Protein AF-A0A662HWD0-F1 (afdb_monomer_lite)

Radius of gyration: 27.6 Å; chains: 1; bounding box: 66×76×59 Å

Foldseek 3Di:
DDPDPCPDPVVVVVVVVVVVVVVCVVVPPPPCPPPVPPLVVQLLVVVQLLQLVLLLQVLVVDDSVVSSVVVVVPDPCVNHVFPDKDWPDADADAQKGWTWMWTQHPSGIHIDIWMKGKDWPDWDWDQDPVVRWIKIKTWMAIDIPDPDQPDKDKDWPAFDKDWDDDPGTITIIGTHNDQAKTKMWIATPSNRIHIHIDRD

Sequence (200 aa):
MSRGQLYTTTTLVIATLVVAATIMAVAFTPSHIPVAGVESVLLRGQLYTLTVNTLAYASRGGDFKTFLSQQLAKASKAYIPVKQVDVKEVSIKQGLSKCTVEYRTPYGTEKFTVYLQVKILDKRTRLDSTTGLYVVELNVEASCDQYYPKKIHFYSSTGKTSYKWTGQYYKVAVYLQEKKKFTLYAVDWRNIRVYIEVNP

pLDDT: mean 85.7, std 15.78, range [38.81, 98.25]

Structure (mmCIF, N/CA/C/O backbone):
data_AF-A0A662HWD0-F1
#
_entry.id   AF-A0A662HWD0-F1
#
loop_
_atom_site.group_PDB
_atom_site.id
_atom_site.type_symbol
_atom_site.label_atom_id
_atom_site.label_alt_id
_atom_site.label_comp_id
_atom_site.label_asym_id
_atom_site.label_entity_id
_atom_site.label_seq_id
_atom_site.pdbx_PDB_ins_code
_atom_site.Cartn_x
_atom_site.Cartn_y
_atom_site.Cartn_z
_atom_site.occupancy
_atom_site.B_iso_or_equiv
_atom_site.auth_seq_id
_atom_site.auth_comp_id
_atom_site.auth_asym_id
_atom_site.auth_atom_id
_atom_site.pdbx_PDB_model_num
ATOM 1 N N . MET A 1 1 ? 38.219 -63.341 7.940 1.00 38.81 1 MET A N 1
ATOM 2 C CA . MET A 1 1 ? 39.106 -62.217 8.303 1.00 38.81 1 MET A CA 1
ATOM 3 C C . MET A 1 1 ? 39.503 -61.466 7.039 1.00 38.81 1 MET A C 1
ATOM 5 O O . MET A 1 1 ? 39.985 -62.089 6.110 1.00 38.81 1 MET A O 1
ATOM 9 N N . SER A 1 2 ? 39.205 -60.163 7.037 1.00 40.09 2 SER A N 1
ATOM 10 C CA . SER A 1 2 ? 39.722 -59.059 6.207 1.00 40.09 2 SER A CA 1
ATOM 11 C C . SER A 1 2 ? 39.868 -59.228 4.681 1.00 40.09 2 SER A C 1
ATOM 13 O O . SER A 1 2 ? 40.873 -59.721 4.177 1.00 40.09 2 SER A O 1
ATOM 15 N N . ARG A 1 3 ? 38.894 -58.675 3.937 1.00 46.41 3 ARG A N 1
ATOM 16 C CA . ARG A 1 3 ? 39.079 -58.170 2.565 1.00 46.41 3 ARG A CA 1
ATOM 17 C C . ARG A 1 3 ? 39.856 -56.848 2.645 1.00 46.41 3 ARG A C 1
ATOM 19 O O . ARG A 1 3 ? 39.256 -55.803 2.879 1.00 46.41 3 ARG A O 1
ATOM 26 N N . GLY A 1 4 ? 41.175 -56.891 2.484 1.00 44.69 4 GLY A N 1
ATOM 27 C CA . GLY A 1 4 ? 42.013 -55.692 2.413 1.00 44.69 4 GLY A CA 1
ATOM 28 C C . GLY A 1 4 ? 41.970 -55.080 1.015 1.00 44.69 4 GLY A C 1
ATOM 29 O O . GLY A 1 4 ? 42.617 -55.587 0.103 1.00 44.69 4 GLY A O 1
ATOM 30 N N . GLN A 1 5 ? 41.194 -54.011 0.827 1.00 47.69 5 GLN A N 1
ATOM 31 C CA . GLN A 1 5 ? 41.249 -53.204 -0.391 1.00 47.69 5 GLN A CA 1
ATOM 32 C C . GLN A 1 5 ? 42.623 -52.520 -0.479 1.00 47.69 5 GLN A C 1
ATOM 34 O O . GLN A 1 5 ? 42.910 -51.586 0.266 1.00 47.69 5 GLN A O 1
ATOM 39 N N . LEU A 1 6 ? 43.469 -52.987 -1.400 1.00 47.88 6 LEU A N 1
ATOM 40 C CA . LEU A 1 6 ? 44.652 -52.270 -1.876 1.00 47.88 6 LEU A CA 1
ATOM 41 C C . LEU A 1 6 ? 44.184 -51.052 -2.685 1.00 47.88 6 LEU A C 1
ATOM 43 O O . LEU A 1 6 ? 44.119 -51.092 -3.911 1.00 47.88 6 LEU A O 1
ATOM 47 N N . TYR A 1 7 ? 43.837 -49.962 -2.002 1.00 50.72 7 TYR A N 1
ATOM 48 C CA . TYR A 1 7 ? 43.827 -48.646 -2.635 1.00 50.72 7 TYR A CA 1
ATOM 49 C C . TYR A 1 7 ? 45.281 -48.233 -2.818 1.00 50.72 7 TYR A C 1
ATOM 51 O O . TYR A 1 7 ? 45.942 -47.741 -1.906 1.00 50.72 7 TYR A O 1
ATOM 59 N N . THR A 1 8 ? 45.805 -48.532 -3.998 1.00 57.88 8 THR A N 1
ATOM 60 C CA . THR A 1 8 ? 47.154 -48.163 -4.404 1.00 57.88 8 THR A CA 1
ATOM 61 C C . THR A 1 8 ? 47.289 -46.642 -4.370 1.00 57.88 8 THR A C 1
ATOM 63 O O . THR A 1 8 ? 46.398 -45.913 -4.811 1.00 57.88 8 THR A O 1
ATOM 66 N N . THR A 1 9 ? 48.410 -46.158 -3.838 1.00 58.97 9 THR A N 1
ATOM 67 C CA . THR A 1 9 ? 48.816 -44.742 -3.767 1.00 58.97 9 THR A CA 1
ATOM 68 C C . THR A 1 9 ? 48.615 -43.989 -5.086 1.00 58.97 9 THR A C 1
ATOM 70 O O . THR A 1 9 ? 48.295 -42.804 -5.078 1.00 58.97 9 THR A O 1
ATOM 73 N N . THR A 1 10 ? 48.695 -44.685 -6.219 1.00 60.22 10 THR A N 1
ATOM 74 C CA . THR A 1 10 ? 48.355 -44.180 -7.555 1.00 60.22 10 THR A CA 1
ATOM 75 C C . THR A 1 10 ? 46.916 -43.673 -7.677 1.00 60.22 10 THR A C 1
ATOM 77 O O . THR A 1 10 ? 46.696 -42.631 -8.285 1.00 60.22 10 THR A O 1
ATOM 80 N N . THR A 1 11 ? 45.938 -44.336 -7.061 1.00 62.59 11 THR A N 1
ATOM 81 C CA . THR A 1 11 ? 44.521 -43.930 -7.108 1.00 62.59 11 THR A CA 1
ATOM 82 C C . THR A 1 11 ? 44.289 -42.617 -6.355 1.00 62.59 11 THR A C 1
ATOM 84 O O . THR A 1 11 ? 43.537 -41.759 -6.814 1.00 62.59 11 THR A O 1
ATOM 87 N N . LEU A 1 12 ? 44.983 -42.424 -5.227 1.00 67.06 12 LEU A N 1
ATOM 88 C CA . LEU A 1 12 ? 44.913 -41.195 -4.432 1.00 67.06 12 LEU A CA 1
ATOM 89 C C . LEU A 1 12 ? 45.564 -40.011 -5.164 1.00 67.06 12 LEU A C 1
ATOM 91 O O . LEU A 1 12 ? 45.024 -38.905 -5.149 1.00 67.06 12 LEU A O 1
ATOM 95 N N . VAL A 1 13 ? 46.692 -40.253 -5.842 1.00 70.69 13 VAL A N 1
ATOM 96 C CA . VAL A 1 13 ? 47.405 -39.243 -6.644 1.00 70.69 13 VAL A CA 1
ATOM 97 C C . VAL A 1 13 ? 46.581 -38.821 -7.861 1.00 70.69 13 VAL A C 1
ATOM 99 O O . VAL A 1 13 ? 46.466 -37.631 -8.143 1.00 70.69 13 VAL A O 1
ATOM 102 N N . ILE A 1 14 ? 45.935 -39.768 -8.548 1.00 74.81 14 ILE A N 1
ATOM 103 C CA . ILE A 1 14 ? 45.035 -39.454 -9.667 1.00 74.81 14 ILE A CA 1
ATOM 104 C C . ILE A 1 14 ? 43.831 -38.644 -9.173 1.00 74.81 14 ILE A C 1
ATOM 106 O O . ILE A 1 14 ? 43.496 -37.629 -9.775 1.00 74.81 14 ILE A O 1
ATOM 110 N N . ALA A 1 15 ? 43.212 -39.029 -8.053 1.00 73.00 15 ALA A N 1
ATOM 111 C CA . ALA A 1 15 ? 42.070 -38.299 -7.506 1.00 73.00 15 ALA A CA 1
ATOM 112 C C . ALA A 1 15 ? 42.435 -36.861 -7.095 1.00 73.00 15 ALA A C 1
ATOM 114 O O . ALA A 1 15 ? 41.694 -35.928 -7.398 1.00 73.00 15 ALA A O 1
ATOM 115 N N . THR A 1 16 ? 43.595 -36.657 -6.464 1.00 72.62 16 THR A N 1
ATOM 116 C CA . THR A 1 16 ? 44.065 -35.311 -6.094 1.00 72.62 16 THR A CA 1
ATOM 117 C C . THR A 1 16 ? 44.425 -34.465 -7.310 1.00 72.62 16 THR A C 1
ATOM 119 O O . THR A 1 16 ? 44.069 -33.288 -7.338 1.00 72.62 16 THR A O 1
ATOM 122 N N . LEU A 1 17 ? 45.038 -35.048 -8.345 1.00 76.25 17 LEU A N 1
ATOM 123 C CA . LEU A 1 17 ? 45.298 -34.352 -9.609 1.00 76.25 17 LEU A CA 1
ATOM 124 C C . LEU A 1 17 ? 44.005 -33.950 -10.321 1.00 76.25 17 LEU A C 1
ATOM 126 O O . LEU A 1 17 ? 43.904 -32.819 -10.786 1.00 76.25 17 LEU A O 1
ATOM 130 N N . VAL A 1 18 ? 43.001 -34.829 -10.364 1.00 79.06 18 VAL A N 1
ATOM 131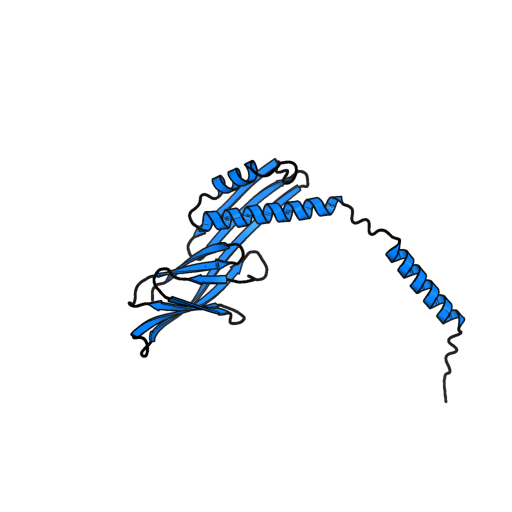 C CA . VAL A 1 18 ? 41.698 -34.523 -10.971 1.00 79.06 18 VAL A CA 1
ATOM 132 C C . VAL A 1 18 ? 40.996 -33.409 -10.199 1.00 79.06 18 VAL A C 1
ATOM 134 O O . VAL A 1 18 ? 40.513 -32.463 -10.814 1.00 79.06 18 VAL A O 1
ATOM 137 N N . VAL A 1 19 ? 40.986 -33.453 -8.865 1.00 75.56 19 VAL A N 1
ATOM 138 C CA . VAL A 1 19 ? 40.385 -32.388 -8.043 1.00 75.56 19 VAL A CA 1
ATOM 139 C C . VAL A 1 19 ? 41.126 -31.063 -8.233 1.00 75.56 19 VAL A C 1
ATOM 141 O O . VAL A 1 19 ? 40.483 -30.044 -8.472 1.00 75.56 19 VAL A O 1
ATOM 144 N N . ALA A 1 20 ? 42.461 -31.063 -8.210 1.00 73.62 20 ALA A N 1
ATOM 145 C CA . ALA A 1 20 ? 43.260 -29.857 -8.420 1.00 73.62 20 ALA A CA 1
ATOM 146 C C . ALA A 1 20 ? 43.076 -29.276 -9.832 1.00 73.62 20 ALA A C 1
ATOM 148 O O . ALA A 1 20 ? 42.909 -28.066 -9.980 1.00 73.62 20 ALA A O 1
ATOM 149 N N . ALA A 1 21 ? 43.036 -30.127 -10.860 1.00 74.88 21 ALA A N 1
ATOM 150 C CA . ALA A 1 21 ? 42.762 -29.724 -12.236 1.00 74.88 21 ALA A CA 1
ATOM 151 C C . ALA A 1 21 ? 41.339 -29.178 -12.395 1.00 74.88 21 ALA A C 1
ATOM 153 O O . ALA A 1 21 ? 41.146 -28.196 -13.101 1.00 74.88 21 ALA A O 1
ATOM 154 N N . THR A 1 22 ? 40.354 -29.753 -11.700 1.00 70.81 22 THR A N 1
ATOM 155 C CA . THR A 1 22 ? 38.967 -29.266 -11.721 1.00 70.81 22 THR A CA 1
ATOM 156 C C . THR A 1 22 ? 38.851 -27.914 -11.019 1.00 70.81 22 THR A C 1
ATOM 158 O O . THR A 1 22 ? 38.213 -27.010 -11.544 1.00 70.81 22 THR A O 1
ATOM 161 N N . ILE A 1 23 ? 39.513 -27.726 -9.872 1.00 72.31 23 ILE A N 1
ATOM 162 C CA . ILE A 1 23 ? 39.541 -26.439 -9.161 1.00 72.31 23 ILE A CA 1
ATOM 163 C C . ILE A 1 23 ? 40.247 -25.375 -10.003 1.00 72.31 23 ILE A C 1
ATOM 165 O O . ILE A 1 23 ? 39.730 -24.270 -10.125 1.00 72.31 23 ILE A O 1
ATOM 169 N N . MET A 1 24 ? 41.381 -25.701 -10.631 1.00 69.31 24 MET A N 1
ATOM 170 C CA . MET A 1 24 ? 42.043 -24.784 -11.562 1.00 69.31 24 MET A CA 1
ATOM 171 C C . MET A 1 24 ? 41.167 -24.494 -12.778 1.00 69.31 24 MET A C 1
ATOM 173 O O . MET A 1 24 ? 41.048 -23.338 -13.157 1.00 69.31 24 MET A O 1
ATOM 177 N N . ALA A 1 25 ? 40.493 -25.493 -13.349 1.00 65.69 25 ALA A N 1
ATOM 178 C CA . ALA A 1 25 ? 39.570 -25.279 -14.454 1.00 65.69 25 ALA A CA 1
ATOM 179 C C . ALA A 1 25 ? 38.425 -24.345 -14.050 1.00 65.69 25 ALA A C 1
ATOM 181 O O . ALA A 1 25 ? 38.120 -23.445 -14.816 1.00 65.69 25 ALA A O 1
ATOM 182 N N . VAL A 1 26 ? 37.843 -24.484 -12.855 1.00 62.97 26 VAL A N 1
ATOM 183 C CA . VAL A 1 26 ? 36.768 -23.606 -12.348 1.00 62.97 26 VAL A CA 1
ATOM 184 C C . VAL A 1 26 ? 37.284 -22.213 -11.960 1.00 62.97 26 VAL A C 1
ATOM 186 O O . VAL A 1 26 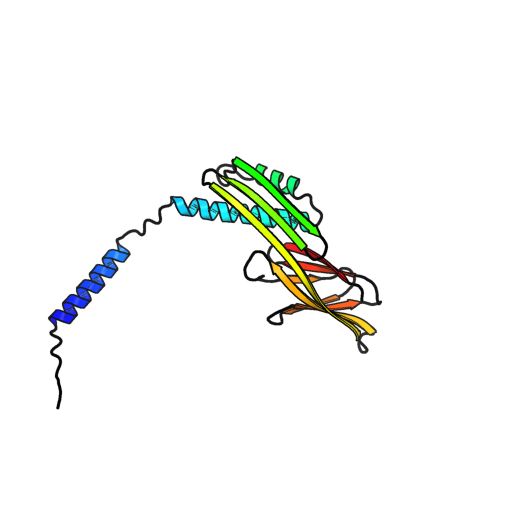? 36.575 -21.231 -12.145 1.00 62.97 26 VAL A O 1
ATOM 189 N N . ALA A 1 27 ? 38.511 -22.099 -11.448 1.00 60.66 27 ALA A N 1
ATOM 190 C CA . ALA A 1 27 ? 39.114 -20.820 -11.068 1.00 60.66 27 ALA A CA 1
ATOM 191 C C . ALA A 1 27 ? 39.648 -20.020 -12.273 1.00 60.66 27 ALA A C 1
ATOM 193 O O . ALA A 1 27 ? 39.667 -18.792 -12.228 1.00 60.66 27 ALA A O 1
ATOM 194 N N . PHE A 1 28 ? 40.079 -20.709 -13.338 1.00 55.81 28 PHE A N 1
ATOM 195 C CA . PHE A 1 28 ? 40.641 -20.122 -14.561 1.00 55.81 28 PHE A CA 1
ATOM 196 C C . PHE A 1 28 ? 39.720 -20.198 -15.779 1.00 55.81 28 PHE A C 1
ATOM 198 O O . PHE A 1 28 ? 40.073 -19.630 -16.810 1.00 55.81 28 PHE A O 1
ATOM 205 N N . THR A 1 29 ? 38.545 -20.832 -15.700 1.00 50.03 29 THR A N 1
ATOM 206 C CA . THR A 1 29 ? 37.443 -20.403 -16.563 1.00 50.03 29 THR A CA 1
ATOM 207 C C . THR A 1 29 ? 36.938 -19.109 -15.953 1.00 50.03 29 THR A C 1
ATOM 209 O O . THR A 1 29 ? 36.258 -19.155 -14.928 1.00 50.03 29 THR A O 1
ATOM 212 N N . PRO A 1 30 ? 37.252 -17.934 -16.528 1.00 41.22 30 PRO A N 1
ATOM 213 C CA . PRO A 1 30 ? 36.448 -16.770 -16.234 1.00 41.22 30 PRO A CA 1
ATOM 214 C C . PRO A 1 30 ? 35.009 -17.197 -16.493 1.00 41.22 30 PRO A C 1
ATOM 216 O O . PRO A 1 30 ? 34.637 -17.528 -17.621 1.00 41.22 30 PRO A O 1
ATOM 219 N N . SER A 1 31 ? 34.196 -17.233 -15.441 1.00 44.75 31 SER A N 1
ATOM 220 C CA . SER A 1 31 ? 32.755 -17.185 -15.585 1.00 44.75 31 SER A CA 1
ATOM 221 C C . SER A 1 31 ? 32.462 -15.824 -16.203 1.00 44.75 31 SER A C 1
ATOM 223 O O . SER A 1 31 ? 32.145 -14.857 -15.513 1.00 44.75 31 SER A O 1
ATOM 225 N N . HIS A 1 32 ? 32.659 -15.730 -17.517 1.00 40.16 32 HIS A N 1
ATOM 226 C CA . HIS A 1 32 ? 32.140 -14.686 -18.366 1.00 40.16 32 HIS A CA 1
ATOM 227 C C . HIS A 1 32 ? 30.628 -14.852 -18.300 1.00 40.16 32 HIS A C 1
ATOM 229 O O . HIS A 1 32 ? 30.012 -15.442 -19.180 1.00 40.16 32 HIS A O 1
ATOM 235 N N . ILE A 1 33 ? 30.024 -14.373 -17.212 1.00 46.12 33 ILE A N 1
ATOM 236 C CA . ILE A 1 33 ? 28.629 -13.980 -17.244 1.00 46.12 33 ILE A CA 1
ATOM 237 C C . ILE A 1 33 ? 28.605 -12.917 -18.342 1.00 46.12 33 ILE A C 1
ATOM 239 O O . ILE A 1 33 ? 29.266 -11.886 -18.182 1.00 46.12 33 ILE A O 1
ATOM 243 N N . PRO A 1 34 ? 27.958 -13.168 -19.489 1.00 40.62 34 PRO A N 1
ATOM 244 C CA . PRO A 1 34 ? 27.884 -12.167 -20.532 1.00 40.62 34 PRO A CA 1
ATOM 245 C C . PRO A 1 34 ? 27.294 -10.897 -19.911 1.00 40.62 34 PRO A C 1
ATOM 247 O O . PRO A 1 34 ? 26.189 -10.907 -19.366 1.00 40.62 34 PRO A O 1
ATOM 250 N N . VAL A 1 35 ? 28.051 -9.798 -19.970 1.00 47.12 35 VAL A N 1
ATOM 251 C CA . VAL A 1 35 ? 27.682 -8.490 -19.393 1.00 47.12 35 VAL A CA 1
ATOM 252 C C . VAL A 1 35 ? 26.353 -7.967 -19.972 1.00 47.12 35 VAL A C 1
ATOM 254 O O . VAL A 1 35 ? 25.694 -7.132 -19.363 1.00 47.12 35 VAL A O 1
ATOM 257 N N . ALA A 1 36 ? 25.876 -8.567 -21.068 1.00 47.00 36 ALA A N 1
ATOM 258 C CA . ALA A 1 36 ? 24.554 -8.369 -21.658 1.00 47.00 36 ALA A CA 1
ATOM 259 C C . ALA A 1 36 ? 23.352 -8.648 -20.718 1.00 47.00 36 ALA A C 1
ATOM 261 O O . ALA A 1 36 ? 22.230 -8.273 -21.052 1.00 47.00 36 ALA A O 1
ATOM 262 N N . GLY A 1 37 ? 23.543 -9.288 -19.555 1.00 52.91 37 GLY A N 1
ATOM 263 C CA . GLY A 1 37 ? 22.465 -9.571 -18.590 1.00 52.91 37 GLY A CA 1
ATOM 264 C C . GLY A 1 37 ? 22.407 -8.659 -17.357 1.00 52.91 37 GLY A C 1
ATOM 265 O O . GLY A 1 37 ? 21.357 -8.539 -16.733 1.00 52.91 37 GLY A O 1
ATOM 266 N N . VAL A 1 38 ? 23.509 -8.006 -16.979 1.00 60.66 38 VAL A N 1
ATOM 267 C CA . VAL A 1 38 ? 23.547 -7.182 -15.753 1.00 60.66 38 VAL A CA 1
ATOM 268 C C . VAL A 1 38 ? 22.806 -5.863 -15.969 1.00 60.66 38 VAL A C 1
ATOM 270 O O . VAL A 1 38 ? 22.056 -5.422 -15.100 1.00 60.66 38 VAL A O 1
ATOM 273 N N . GLU A 1 39 ? 22.947 -5.270 -17.156 1.00 66.12 39 GLU A N 1
ATOM 274 C CA . GLU A 1 39 ? 22.255 -4.032 -17.525 1.00 66.12 39 GLU A CA 1
ATOM 275 C C . GLU A 1 39 ? 20.732 -4.194 -17.522 1.00 66.12 39 GLU A C 1
ATOM 277 O O . GLU A 1 39 ? 20.023 -3.337 -16.997 1.00 66.12 39 GLU A O 1
ATOM 282 N N . SER A 1 40 ? 20.216 -5.314 -18.041 1.00 70.31 40 SER A N 1
ATOM 283 C CA . SER A 1 40 ? 18.773 -5.573 -18.089 1.00 70.31 40 SER A CA 1
ATOM 284 C C . SER A 1 40 ? 18.181 -5.806 -16.696 1.00 70.31 40 SER A C 1
ATOM 286 O O . SER A 1 40 ? 17.109 -5.284 -16.388 1.00 70.31 40 SER A O 1
ATOM 288 N N . VAL A 1 41 ? 18.899 -6.506 -15.811 1.00 78.38 41 VAL A N 1
ATOM 289 C CA . VAL A 1 41 ? 18.490 -6.703 -14.409 1.00 78.38 41 VAL A CA 1
ATOM 290 C C . VAL A 1 41 ? 18.506 -5.383 -13.634 1.00 78.38 41 VAL A C 1
ATOM 292 O O . VAL A 1 41 ? 17.550 -5.086 -12.910 1.00 78.38 41 VAL A O 1
ATOM 295 N N . LEU A 1 42 ? 19.550 -4.566 -13.802 1.00 82.94 42 LEU A N 1
ATOM 296 C CA . LEU A 1 42 ? 19.639 -3.241 -13.181 1.00 82.94 42 LEU A CA 1
ATOM 297 C C . LEU A 1 42 ? 18.513 -2.323 -13.666 1.00 82.94 42 LEU A C 1
ATOM 299 O O . LEU A 1 42 ? 17.827 -1.710 -12.844 1.00 82.94 42 LEU A O 1
ATOM 303 N N . LEU A 1 43 ? 18.267 -2.286 -14.977 1.00 85.56 43 LEU A N 1
ATOM 304 C CA . LEU A 1 43 ? 17.182 -1.515 -15.576 1.00 85.56 43 LEU A CA 1
ATOM 305 C C . LEU A 1 43 ? 15.822 -1.960 -15.036 1.00 85.56 43 LEU A C 1
ATOM 307 O O . LEU A 1 43 ? 15.023 -1.127 -14.607 1.00 85.56 43 LEU A O 1
ATOM 311 N N . ARG A 1 44 ? 15.563 -3.271 -14.983 1.00 89.50 44 ARG A N 1
ATOM 312 C CA . ARG A 1 44 ? 14.332 -3.824 -14.408 1.00 89.50 44 ARG A CA 1
ATOM 313 C C . ARG A 1 44 ? 14.148 -3.391 -12.952 1.00 89.50 44 ARG A C 1
ATOM 315 O O . ARG A 1 44 ? 13.047 -2.995 -12.571 1.00 89.50 44 ARG A O 1
ATOM 322 N N . GLY A 1 45 ? 15.212 -3.414 -12.148 1.00 89.12 45 GLY A N 1
ATOM 323 C CA . GLY A 1 45 ? 15.194 -2.934 -10.763 1.00 89.12 45 GLY A CA 1
ATOM 324 C C . GLY A 1 45 ? 14.866 -1.441 -10.646 1.00 89.12 45 GLY A C 1
ATOM 325 O O . GLY A 1 45 ? 14.055 -1.044 -9.802 1.00 89.12 45 GLY A O 1
ATOM 326 N N . GLN A 1 46 ? 15.434 -0.609 -11.522 1.00 90.56 46 GLN A N 1
ATOM 327 C CA . GLN A 1 46 ? 15.153 0.829 -11.580 1.00 90.56 46 GLN A CA 1
ATOM 328 C C . GLN A 1 46 ? 13.706 1.116 -12.002 1.00 90.56 46 GLN A C 1
ATOM 330 O O . GLN A 1 46 ? 13.027 1.911 -11.352 1.00 90.56 46 GLN A O 1
ATOM 335 N N . LEU A 1 47 ? 13.201 0.435 -13.033 1.00 93.38 47 LEU A N 1
ATOM 336 C CA . LEU A 1 47 ? 11.822 0.580 -13.509 1.00 93.38 47 LEU A CA 1
ATOM 337 C C . LEU A 1 47 ? 10.796 0.097 -12.475 1.00 93.38 47 LEU A C 1
ATOM 339 O O . LEU A 1 47 ? 9.768 0.748 -12.269 1.00 93.38 47 LEU A O 1
ATOM 343 N N . TYR A 1 48 ? 11.090 -0.993 -11.763 1.00 93.75 48 TYR A N 1
ATOM 344 C CA . TYR A 1 48 ? 10.273 -1.434 -10.633 1.00 93.75 48 TYR A CA 1
ATOM 345 C C . TYR A 1 48 ? 10.247 -0.373 -9.526 1.00 93.75 48 TYR A C 1
ATOM 347 O O . TYR A 1 48 ? 9.174 0.015 -9.068 1.00 93.75 48 TYR A O 1
ATOM 355 N N . THR A 1 49 ? 11.411 0.157 -9.137 1.00 93.31 49 THR A N 1
ATOM 356 C CA . THR A 1 49 ? 11.522 1.199 -8.100 1.00 93.31 49 THR A CA 1
ATOM 357 C C . THR A 1 49 ? 10.747 2.458 -8.483 1.00 93.31 49 THR A C 1
ATOM 359 O O . THR A 1 49 ? 10.007 3.013 -7.672 1.00 93.31 49 THR A O 1
ATOM 362 N N . LEU A 1 50 ? 10.851 2.878 -9.743 1.00 94.38 50 LEU A N 1
ATOM 363 C CA . LEU A 1 50 ? 10.082 3.977 -10.312 1.00 94.38 50 LEU A CA 1
ATOM 364 C C . LEU A 1 50 ? 8.567 3.726 -10.209 1.00 94.38 50 LEU A C 1
ATOM 366 O O . LEU A 1 50 ? 7.822 4.603 -9.764 1.00 94.38 50 LEU A O 1
ATOM 370 N N . THR A 1 51 ? 8.115 2.524 -10.572 1.00 96.50 51 THR A N 1
ATOM 371 C CA . THR A 1 51 ? 6.701 2.118 -10.501 1.00 96.50 51 THR A CA 1
ATOM 372 C C . THR A 1 51 ? 6.186 2.155 -9.062 1.00 96.50 51 THR A C 1
ATOM 374 O O . THR A 1 51 ? 5.137 2.741 -8.787 1.00 96.50 51 THR A O 1
ATOM 377 N N . VAL A 1 52 ? 6.953 1.582 -8.131 1.00 96.62 52 VAL A N 1
ATOM 378 C CA . VAL A 1 52 ? 6.659 1.558 -6.693 1.00 96.62 52 VAL A CA 1
ATOM 379 C C . VAL A 1 52 ? 6.553 2.969 -6.126 1.00 96.62 52 VAL A C 1
ATOM 381 O O . VAL A 1 52 ? 5.554 3.294 -5.490 1.00 96.62 52 VAL A O 1
ATOM 384 N N . ASN A 1 53 ? 7.540 3.828 -6.389 1.00 96.56 53 ASN A N 1
ATOM 385 C CA . ASN A 1 53 ? 7.552 5.205 -5.894 1.00 96.56 53 ASN A CA 1
ATOM 386 C C . ASN A 1 53 ? 6.369 6.010 -6.436 1.00 96.56 53 ASN A C 1
ATOM 388 O O . ASN A 1 53 ? 5.756 6.793 -5.709 1.00 96.56 53 ASN A O 1
ATOM 392 N N . THR A 1 54 ? 6.009 5.782 -7.699 1.00 97.25 54 THR A N 1
ATOM 393 C CA . THR A 1 54 ? 4.842 6.422 -8.311 1.00 97.25 54 THR A CA 1
ATOM 394 C C . THR A 1 54 ? 3.546 5.958 -7.646 1.00 97.25 54 THR A C 1
ATOM 396 O O . THR A 1 54 ? 2.701 6.787 -7.304 1.00 97.25 54 THR A O 1
ATOM 399 N N . LEU A 1 55 ? 3.392 4.656 -7.379 1.00 98.25 55 LEU A N 1
ATOM 400 C CA . LEU A 1 55 ? 2.228 4.143 -6.651 1.00 98.25 55 LEU A CA 1
ATOM 401 C C . LEU A 1 55 ? 2.190 4.667 -5.210 1.00 98.25 55 LEU A C 1
ATOM 403 O O . LEU A 1 55 ? 1.128 5.042 -4.721 1.00 98.25 55 LEU A O 1
ATOM 407 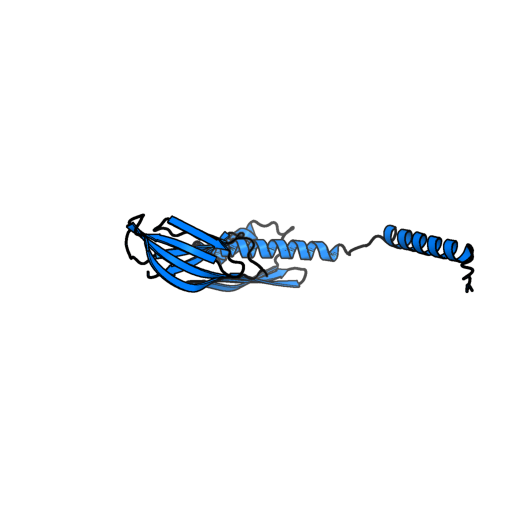N N . ALA A 1 56 ? 3.338 4.752 -4.539 1.00 97.44 56 ALA A N 1
ATOM 408 C CA . ALA A 1 56 ? 3.455 5.317 -3.202 1.00 97.44 56 ALA A CA 1
ATOM 409 C C . ALA A 1 56 ? 3.009 6.789 -3.167 1.00 97.44 56 ALA A C 1
ATOM 411 O O . ALA A 1 56 ? 2.267 7.178 -2.262 1.00 97.44 56 ALA A O 1
ATOM 412 N N . TYR A 1 57 ? 3.393 7.596 -4.159 1.00 97.75 57 TYR A N 1
ATOM 413 C CA . TYR A 1 57 ? 2.921 8.975 -4.303 1.00 97.75 57 TYR A CA 1
ATOM 414 C C . TYR A 1 57 ? 1.407 9.032 -4.542 1.00 97.75 57 TYR A C 1
ATOM 416 O O . TYR A 1 57 ? 0.682 9.712 -3.813 1.00 97.75 57 TYR A O 1
ATOM 424 N N . ALA A 1 58 ? 0.906 8.245 -5.494 1.00 97.50 58 ALA A N 1
ATOM 425 C CA . ALA A 1 58 ? -0.507 8.248 -5.847 1.00 97.50 58 ALA A CA 1
ATOM 426 C C . ALA A 1 58 ? -1.406 7.765 -4.699 1.00 97.50 58 ALA A C 1
ATOM 428 O O . ALA A 1 58 ? -2.421 8.383 -4.392 1.00 97.50 58 ALA A O 1
ATOM 429 N N . SER A 1 59 ? -0.980 6.736 -3.963 1.00 97.12 59 SER A N 1
ATOM 430 C CA . SER A 1 59 ? -1.680 6.221 -2.775 1.00 97.12 59 SER A CA 1
ATOM 431 C C . SER A 1 59 ? -1.825 7.244 -1.637 1.00 97.12 59 SER A C 1
ATOM 433 O O . SER A 1 59 ? -2.592 7.051 -0.684 1.00 97.12 59 SER A O 1
ATOM 435 N N . ARG A 1 60 ? -1.085 8.356 -1.724 1.00 95.81 60 ARG A N 1
ATOM 436 C CA . ARG A 1 60 ? -1.187 9.490 -0.808 1.00 95.81 60 ARG A CA 1
ATOM 437 C C . ARG A 1 60 ? -2.107 10.615 -1.291 1.00 95.81 60 ARG A C 1
ATOM 439 O O . ARG A 1 60 ? -2.275 11.579 -0.553 1.00 95.81 60 ARG A O 1
ATOM 446 N N . GLY A 1 61 ? -2.738 10.459 -2.454 1.00 95.25 61 GLY A N 1
ATOM 447 C CA . GLY A 1 61 ? -3.589 11.463 -3.099 1.00 95.25 61 GLY A CA 1
ATOM 448 C C . GLY A 1 61 ? -2.919 12.187 -4.270 1.00 95.25 61 GLY A C 1
ATOM 449 O O . GLY A 1 61 ? -3.492 13.134 -4.795 1.00 95.25 61 GLY A O 1
ATOM 450 N N . GLY A 1 62 ? -1.712 11.777 -4.670 1.00 96.31 62 GLY A N 1
ATOM 451 C CA . GLY A 1 62 ? -1.020 12.342 -5.827 1.00 96.31 62 GLY A CA 1
ATOM 452 C C . GLY A 1 62 ? -1.525 11.806 -7.173 1.00 96.31 62 GLY A C 1
ATOM 453 O O . GLY A 1 62 ? -2.130 10.737 -7.247 1.00 96.31 62 GLY A O 1
ATOM 454 N N . ASP A 1 63 ? -1.218 12.515 -8.261 1.00 96.88 63 ASP A N 1
ATOM 455 C CA . ASP A 1 63 ? -1.497 12.032 -9.618 1.00 96.88 63 ASP A CA 1
ATOM 456 C C . ASP A 1 63 ? -0.399 11.070 -10.107 1.00 96.88 63 ASP A C 1
ATOM 458 O O . ASP A 1 63 ? 0.770 11.446 -10.251 1.00 96.88 63 ASP A O 1
ATOM 462 N N . PHE A 1 64 ? -0.776 9.814 -10.368 1.00 97.06 64 PHE A N 1
ATOM 463 C CA . PHE A 1 64 ? 0.160 8.759 -10.773 1.00 97.06 64 PHE A CA 1
ATOM 464 C C . PHE A 1 64 ? 0.849 9.069 -12.110 1.00 97.06 64 PHE A C 1
ATOM 466 O O . PHE A 1 64 ? 2.072 8.983 -12.217 1.00 97.06 64 PHE A O 1
ATOM 473 N N . LYS A 1 65 ? 0.075 9.410 -13.149 1.00 95.69 65 LYS A N 1
ATOM 474 C CA . LYS A 1 65 ? 0.590 9.550 -14.522 1.00 95.69 65 LYS A CA 1
ATOM 475 C C . LYS A 1 65 ? 1.528 10.749 -14.642 1.00 95.69 65 LYS A C 1
ATOM 477 O O . LYS A 1 65 ? 2.584 10.650 -15.270 1.00 95.69 65 LYS A O 1
ATOM 482 N N . THR A 1 66 ? 1.167 11.852 -14.000 1.00 95.62 66 THR A N 1
ATOM 483 C CA . THR A 1 66 ? 1.953 13.085 -13.955 1.00 95.62 66 THR A CA 1
ATOM 484 C C . THR A 1 66 ? 3.272 12.846 -13.236 1.00 95.62 66 THR A C 1
ATOM 486 O O . THR A 1 66 ? 4.330 13.157 -13.783 1.00 95.62 66 THR A O 1
ATOM 489 N N . PHE A 1 67 ? 3.239 12.223 -12.054 1.00 95.50 67 PHE A N 1
ATOM 490 C CA . PHE A 1 67 ? 4.456 11.939 -11.297 1.00 95.50 67 PHE A CA 1
ATOM 491 C C . PHE A 1 67 ? 5.386 10.975 -12.041 1.00 95.50 67 PHE A C 1
ATOM 493 O O . PHE A 1 67 ? 6.580 11.246 -12.142 1.00 95.50 67 PHE A O 1
ATOM 500 N N . LEU A 1 68 ? 4.853 9.904 -12.641 1.00 94.94 68 LEU A N 1
ATOM 501 C CA . LEU A 1 68 ? 5.650 8.969 -13.441 1.00 94.94 68 LEU A CA 1
ATOM 502 C C . LEU A 1 68 ? 6.358 9.676 -14.602 1.00 94.94 68 LEU A C 1
ATOM 504 O O . LEU A 1 68 ? 7.555 9.483 -14.811 1.00 94.94 68 LEU A O 1
ATOM 508 N N . SER A 1 69 ? 5.630 10.530 -15.323 1.00 92.44 69 SER A N 1
ATOM 509 C CA . SER A 1 69 ? 6.171 11.294 -16.451 1.00 92.44 69 SER A CA 1
ATOM 510 C C . SER A 1 69 ? 7.278 12.252 -16.005 1.00 92.44 69 SER A C 1
ATOM 512 O O . SER A 1 69 ? 8.323 12.329 -16.646 1.00 92.44 69 SER A O 1
ATOM 514 N N . GLN A 1 70 ? 7.099 12.930 -14.866 1.00 91.81 70 GLN A N 1
ATOM 515 C CA . GLN A 1 70 ? 8.122 13.804 -14.283 1.00 91.81 70 GLN A CA 1
ATOM 516 C C . GLN A 1 70 ? 9.381 13.036 -13.870 1.00 91.81 70 GLN A C 1
ATOM 518 O O . GLN A 1 70 ? 10.492 13.510 -14.101 1.00 91.81 70 GLN A O 1
ATOM 523 N N . GLN A 1 71 ? 9.228 11.862 -13.255 1.00 91.12 71 GLN A N 1
ATOM 524 C CA . GLN A 1 71 ? 10.363 11.036 -12.846 1.00 91.12 71 GLN A CA 1
ATOM 525 C C . GLN A 1 71 ? 11.135 10.502 -14.061 1.00 91.12 71 GLN A C 1
ATOM 527 O O . GLN A 1 71 ? 12.362 10.545 -14.071 1.00 91.12 71 GLN A O 1
ATOM 532 N N . LEU A 1 72 ? 10.434 10.079 -15.117 1.00 89.44 72 LEU A N 1
ATOM 533 C CA . LEU A 1 72 ? 11.055 9.651 -16.374 1.00 89.44 72 LEU A CA 1
ATOM 534 C C . LEU A 1 72 ? 11.769 10.796 -17.096 1.00 89.44 72 LEU A C 1
ATOM 536 O O . LEU A 1 72 ? 12.852 10.585 -17.627 1.00 89.44 72 LEU A O 1
ATOM 540 N N . ALA A 1 73 ? 11.201 12.004 -17.089 1.00 85.81 73 ALA A N 1
ATOM 541 C CA . ALA A 1 73 ? 11.829 13.177 -17.695 1.00 85.81 73 ALA A CA 1
ATOM 542 C C . ALA A 1 73 ? 13.126 13.593 -16.979 1.00 85.81 73 ALA A C 1
ATOM 544 O O . ALA A 1 73 ? 14.039 14.115 -17.613 1.00 85.81 73 ALA A O 1
ATOM 545 N N . LYS A 1 74 ? 13.210 13.357 -15.664 1.00 83.94 74 LYS A N 1
ATOM 546 C CA . LYS A 1 74 ? 14.413 13.608 -14.855 1.00 83.94 74 LYS A CA 1
ATOM 547 C C . LYS A 1 74 ? 15.447 12.490 -14.961 1.00 83.94 74 LYS A C 1
ATOM 549 O O . LYS A 1 74 ? 16.622 12.728 -14.690 1.00 83.94 74 LYS A O 1
ATOM 554 N N . ALA A 1 75 ? 15.028 11.278 -15.312 1.00 81.88 75 ALA A N 1
ATOM 555 C CA . ALA A 1 75 ? 15.941 10.160 -15.457 1.00 81.88 75 ALA A CA 1
ATOM 556 C C . ALA A 1 75 ? 16.802 10.347 -16.711 1.00 81.88 75 ALA A C 1
ATOM 558 O O . ALA A 1 75 ? 16.301 10.610 -17.804 1.00 81.88 75 ALA A O 1
ATOM 559 N N . SER A 1 76 ? 18.117 10.192 -16.567 1.00 70.25 76 SER A N 1
ATOM 560 C CA . SER A 1 76 ? 18.998 10.231 -17.729 1.00 70.25 76 SER A CA 1
ATOM 561 C C . SER A 1 76 ? 18.698 9.043 -18.644 1.00 70.25 76 SER A C 1
ATOM 563 O O . SER A 1 76 ? 18.712 7.884 -18.218 1.00 70.25 76 SER A O 1
ATOM 565 N N . LYS A 1 77 ? 18.465 9.340 -19.927 1.00 72.94 77 LYS A N 1
ATOM 566 C CA . LYS A 1 77 ? 18.205 8.338 -20.972 1.00 72.94 77 LYS A CA 1
ATOM 567 C C . LYS A 1 77 ? 19.362 7.352 -21.155 1.00 72.94 77 LYS A C 1
ATOM 569 O O . LYS A 1 77 ? 19.136 6.273 -21.688 1.00 72.94 77 LYS A O 1
ATOM 574 N N . ALA A 1 78 ? 20.567 7.709 -2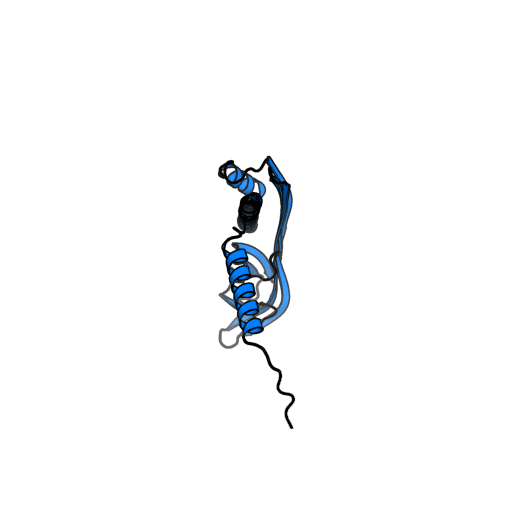0.704 1.00 64.06 78 ALA A N 1
ATOM 575 C CA . ALA A 1 78 ? 21.723 6.816 -20.703 1.00 64.06 78 ALA A CA 1
ATOM 576 C C . ALA A 1 78 ? 21.595 5.682 -19.670 1.00 64.06 78 ALA A C 1
ATOM 578 O O . ALA A 1 78 ? 22.180 4.625 -19.864 1.00 64.06 78 ALA A O 1
ATOM 579 N N . TYR A 1 79 ? 20.821 5.886 -18.597 1.00 66.62 79 TYR A N 1
ATOM 580 C CA . TYR A 1 79 ? 20.641 4.902 -17.523 1.00 66.62 79 TYR A CA 1
ATOM 581 C C . TYR A 1 79 ? 19.274 4.220 -17.566 1.00 66.62 79 TYR A C 1
ATOM 583 O O . TYR A 1 79 ? 19.178 3.036 -17.265 1.00 66.62 79 TYR A O 1
ATOM 591 N N . ILE A 1 80 ? 18.221 4.938 -17.972 1.00 77.50 80 ILE A N 1
ATOM 592 C CA . ILE A 1 80 ? 16.877 4.371 -18.139 1.00 77.50 80 ILE A CA 1
ATOM 593 C C . ILE A 1 80 ? 16.401 4.619 -19.579 1.00 77.50 80 ILE A C 1
ATOM 595 O O . ILE A 1 80 ? 15.639 5.560 -19.829 1.00 77.50 80 ILE A O 1
ATOM 599 N N . PRO A 1 81 ? 16.850 3.809 -20.558 1.00 81.94 81 PRO A N 1
ATOM 600 C CA . PRO A 1 81 ? 16.482 3.980 -21.958 1.00 81.94 81 PRO A CA 1
ATOM 601 C C . PRO A 1 81 ? 15.054 3.472 -22.200 1.00 81.94 81 PRO A C 1
ATOM 603 O O . PRO A 1 81 ? 14.828 2.386 -22.726 1.00 81.94 81 PRO A O 1
ATOM 606 N N . VAL A 1 82 ? 14.051 4.248 -21.798 1.00 86.75 82 VAL A N 1
ATOM 607 C CA . VAL A 1 82 ? 12.643 3.919 -22.048 1.00 86.75 82 VAL A CA 1
ATOM 608 C C . VAL A 1 82 ? 12.211 4.498 -23.390 1.00 86.75 82 VAL A C 1
ATOM 610 O O . VAL A 1 82 ? 12.283 5.707 -23.603 1.00 86.75 82 VAL A O 1
ATOM 613 N N . LYS A 1 83 ? 11.737 3.639 -24.297 1.00 88.56 83 LYS A N 1
ATOM 614 C CA . LYS A 1 83 ? 11.172 4.051 -25.592 1.00 88.56 83 LYS A CA 1
ATOM 615 C C . LYS A 1 83 ? 9.713 4.473 -25.454 1.00 88.56 83 LYS A C 1
ATOM 617 O O . LYS A 1 83 ? 9.289 5.447 -26.061 1.00 88.56 83 LYS A O 1
ATOM 622 N N . GLN A 1 84 ? 8.949 3.718 -24.668 1.00 91.81 84 GLN A N 1
ATOM 623 C CA . GLN A 1 84 ? 7.524 3.945 -24.458 1.00 91.81 84 GLN A CA 1
ATOM 624 C C . GLN A 1 84 ? 7.112 3.449 -23.074 1.00 91.81 84 GLN A C 1
ATOM 626 O O . GLN A 1 84 ? 7.632 2.441 -22.593 1.00 91.81 84 GLN A O 1
ATOM 631 N N . VAL A 1 85 ? 6.149 4.142 -22.470 1.00 94.88 85 VAL A N 1
ATOM 632 C CA . VAL A 1 85 ? 5.484 3.729 -21.233 1.00 94.88 85 VAL A CA 1
ATOM 633 C C . VAL A 1 85 ? 3.996 3.643 -21.481 1.00 94.88 85 VAL A C 1
ATOM 635 O O . VAL A 1 85 ? 3.416 4.554 -22.070 1.00 94.88 85 VAL A O 1
ATOM 638 N N . ASP A 1 86 ? 3.391 2.563 -21.012 1.00 96.69 86 ASP A N 1
ATOM 639 C CA . ASP A 1 86 ? 1.952 2.375 -21.024 1.00 96.69 86 ASP A CA 1
ATOM 640 C C . ASP A 1 86 ? 1.450 2.025 -19.619 1.00 96.69 86 ASP A C 1
ATOM 642 O O . ASP A 1 86 ? 1.884 1.055 -18.992 1.00 96.69 86 ASP A O 1
ATOM 646 N N . VAL A 1 87 ? 0.535 2.845 -19.105 1.00 97.12 87 VAL A N 1
ATOM 647 C CA . VAL A 1 87 ? -0.079 2.661 -17.788 1.00 97.12 87 VAL A CA 1
ATOM 648 C C . VAL A 1 87 ? -1.393 1.918 -17.989 1.00 97.12 87 VAL A C 1
ATOM 650 O O . VAL A 1 87 ? -2.418 2.527 -18.292 1.00 97.12 87 VAL A O 1
ATOM 653 N N . LYS A 1 88 ? -1.354 0.596 -17.803 1.00 97.69 88 LYS A N 1
ATOM 654 C CA . LYS A 1 88 ? -2.493 -0.303 -18.037 1.00 97.69 88 LYS A CA 1
ATOM 655 C C . LYS A 1 88 ? -3.585 -0.157 -16.979 1.00 97.69 88 LYS A C 1
ATOM 657 O O . LYS A 1 88 ? -4.764 -0.227 -17.298 1.00 97.69 88 LYS A O 1
ATOM 662 N N . GLU A 1 89 ? -3.197 0.017 -15.717 1.00 97.06 89 GLU A N 1
ATOM 663 C CA . GLU A 1 89 ? -4.133 0.098 -14.593 1.00 97.06 89 GLU A CA 1
ATOM 664 C C . GLU A 1 89 ? -3.551 0.957 -13.468 1.00 97.06 89 GLU A C 1
ATOM 666 O O . GLU A 1 89 ? -2.372 0.837 -13.131 1.00 97.06 89 GLU A O 1
ATOM 671 N N . VAL A 1 90 ? -4.397 1.774 -12.841 1.00 97.56 90 VAL A N 1
ATOM 672 C CA . VAL A 1 90 ? -4.147 2.379 -11.528 1.00 97.56 90 VAL A CA 1
ATOM 673 C C . VAL A 1 90 ? -5.448 2.274 -10.738 1.00 97.56 90 VAL A C 1
ATOM 675 O O . VAL A 1 90 ? -6.474 2.796 -11.165 1.00 97.56 90 VAL A O 1
ATOM 678 N N . SER A 1 91 ? -5.422 1.582 -9.602 1.00 97.56 91 SER A N 1
ATOM 679 C CA . SER A 1 91 ? -6.582 1.386 -8.733 1.00 97.56 91 SER A CA 1
ATOM 680 C C . SER A 1 91 ? -6.207 1.736 -7.300 1.00 97.56 91 SER A C 1
ATOM 682 O O . SER A 1 91 ? -5.403 1.047 -6.673 1.00 97.56 91 SER A O 1
ATOM 684 N N . ILE A 1 92 ? -6.782 2.823 -6.791 1.00 97.19 92 ILE A N 1
ATOM 685 C CA . ILE A 1 92 ? -6.627 3.264 -5.404 1.00 97.19 92 ILE A CA 1
ATOM 686 C C . ILE A 1 92 ? -8.027 3.331 -4.814 1.00 97.19 92 ILE A C 1
ATOM 688 O O . ILE A 1 92 ? -8.815 4.215 -5.141 1.00 97.19 92 ILE A O 1
ATOM 692 N N . LYS A 1 93 ? -8.352 2.353 -3.979 1.00 96.69 93 LYS A N 1
ATOM 693 C CA . LYS A 1 93 ? -9.657 2.211 -3.335 1.00 96.69 93 LYS A CA 1
ATOM 694 C C . LYS A 1 93 ? -9.486 1.623 -1.941 1.00 96.69 93 LYS A C 1
ATOM 696 O O . LYS A 1 93 ? -8.392 1.217 -1.552 1.00 96.69 93 LYS A O 1
ATOM 701 N N . GLN A 1 94 ? -10.569 1.573 -1.179 1.00 96.75 94 GLN A N 1
ATOM 702 C CA . GLN A 1 94 ? -10.539 1.002 0.161 1.00 96.75 94 GLN A CA 1
ATOM 703 C C . GLN A 1 94 ? -9.960 -0.424 0.142 1.00 96.75 94 GLN A C 1
ATOM 705 O O . GLN A 1 94 ? -10.403 -1.280 -0.625 1.00 96.75 94 GLN A O 1
ATOM 710 N N . GLY A 1 95 ? -8.943 -0.667 0.969 1.00 96.62 95 GLY A N 1
ATOM 711 C CA . GLY A 1 95 ? -8.252 -1.953 1.066 1.00 96.62 95 GLY A CA 1
ATOM 712 C C . GLY A 1 95 ? -7.299 -2.289 -0.089 1.00 96.62 95 GLY A C 1
ATOM 713 O O . GLY A 1 95 ? -6.682 -3.350 -0.034 1.00 96.62 95 GLY A O 1
ATOM 714 N N . LEU A 1 96 ? -7.130 -1.435 -1.109 1.00 97.81 96 LEU A N 1
ATOM 715 C CA . LEU A 1 96 ? -6.255 -1.724 -2.252 1.00 97.81 96 LEU A CA 1
ATOM 716 C C . LEU A 1 96 ? -5.587 -0.476 -2.844 1.00 97.81 96 LEU A C 1
ATOM 718 O O . LEU A 1 96 ? -6.254 0.459 -3.281 1.00 97.81 96 LEU A O 1
ATOM 722 N N . SER A 1 97 ? -4.269 -0.558 -3.000 1.00 98.00 97 SER A N 1
ATOM 723 C CA . SER A 1 97 ? -3.477 0.317 -3.864 1.00 98.00 97 SER A CA 1
ATOM 724 C C . SER A 1 97 ? -2.735 -0.555 -4.865 1.00 98.00 97 SER A C 1
ATOM 726 O O . SER A 1 97 ? -1.888 -1.351 -4.470 1.00 98.00 97 SER A O 1
ATOM 728 N N . LYS A 1 98 ? -3.058 -0.432 -6.153 1.00 98.06 98 LYS A N 1
ATOM 729 C CA . LYS A 1 98 ? -2.519 -1.258 -7.239 1.00 98.06 98 LYS A CA 1
ATOM 730 C C . LYS A 1 98 ? -2.198 -0.409 -8.461 1.00 98.06 98 LYS A C 1
ATOM 732 O O . LYS A 1 98 ? -2.952 0.498 -8.809 1.00 98.06 98 LYS A O 1
ATOM 737 N N . CYS A 1 99 ? -1.131 -0.753 -9.167 1.00 98.25 99 CYS A N 1
ATOM 738 C CA . CYS A 1 99 ? -0.910 -0.298 -10.531 1.00 98.25 99 CYS A CA 1
ATOM 739 C C . CYS A 1 99 ? -0.356 -1.416 -11.416 1.00 98.25 99 CYS A C 1
ATOM 741 O O . CYS A 1 99 ? 0.179 -2.422 -10.946 1.00 98.25 99 CYS A O 1
ATOM 743 N N . THR A 1 100 ? -0.497 -1.240 -12.725 1.00 98.19 100 THR A N 1
ATOM 744 C CA . THR A 1 100 ? 0.171 -2.057 -13.735 1.00 98.19 100 THR A CA 1
ATOM 745 C C . THR A 1 100 ? 0.762 -1.146 -14.796 1.00 98.19 100 THR A C 1
ATOM 747 O O . THR A 1 100 ? 0.037 -0.376 -15.428 1.00 98.19 100 THR A O 1
ATOM 750 N N . VAL A 1 101 ? 2.076 -1.238 -14.984 1.00 97.88 101 VAL A N 1
ATOM 751 C CA . VAL A 1 101 ? 2.828 -0.410 -15.931 1.00 97.88 101 VAL A CA 1
ATOM 752 C C . VAL A 1 101 ? 3.670 -1.300 -16.830 1.00 97.88 101 VAL A C 1
ATOM 754 O O . VAL A 1 101 ? 4.273 -2.272 -16.375 1.00 97.88 101 VAL A O 1
ATOM 757 N N . GLU A 1 102 ? 3.691 -0.964 -18.111 1.00 97.94 102 GLU A N 1
ATOM 758 C CA . GLU A 1 102 ? 4.470 -1.628 -19.144 1.00 97.94 102 GLU A CA 1
ATOM 759 C C . GLU A 1 102 ? 5.473 -0.635 -19.739 1.00 97.94 102 GLU A C 1
ATOM 761 O O . GLU A 1 102 ? 5.108 0.457 -20.177 1.00 97.94 102 GLU A O 1
ATOM 766 N N . TYR A 1 103 ? 6.744 -1.016 -19.744 1.00 95.56 103 TYR A N 1
ATOM 767 C CA . TYR A 1 103 ? 7.853 -0.235 -20.270 1.00 95.56 103 TYR A CA 1
ATOM 768 C C . TYR A 1 103 ? 8.439 -0.957 -21.476 1.00 95.56 103 TYR A C 1
ATOM 770 O O . TYR A 1 103 ? 8.884 -2.100 -21.372 1.00 95.56 103 TYR A O 1
ATOM 778 N N . ARG A 1 104 ? 8.497 -0.280 -22.622 1.00 92.69 104 ARG A N 1
ATOM 779 C CA . ARG A 1 104 ? 9.263 -0.756 -23.778 1.00 92.69 104 ARG A CA 1
ATOM 780 C C . ARG A 1 104 ? 10.674 -0.194 -23.703 1.00 92.69 104 ARG A C 1
ATOM 782 O O . ARG A 1 104 ? 10.862 1.024 -23.707 1.00 92.69 104 ARG A O 1
ATOM 789 N N . THR A 1 105 ? 11.657 -1.079 -23.666 1.00 89.06 105 THR A N 1
ATOM 790 C CA . THR A 1 105 ? 13.088 -0.764 -23.587 1.00 89.06 105 THR A CA 1
ATOM 791 C C . THR A 1 105 ? 13.810 -1.301 -24.835 1.00 89.06 105 THR A C 1
ATOM 793 O O . THR A 1 105 ? 13.220 -2.062 -25.608 1.00 89.06 105 THR A O 1
ATOM 796 N N . PRO A 1 106 ? 15.077 -0.928 -25.091 1.00 85.06 106 PRO A N 1
ATOM 797 C CA . PRO A 1 106 ? 15.908 -1.570 -26.108 1.00 85.06 106 PRO A CA 1
ATOM 798 C C . PRO A 1 106 ? 16.040 -3.085 -25.938 1.00 85.06 106 PRO A C 1
ATOM 800 O O . PRO A 1 106 ? 16.217 -3.778 -26.932 1.00 85.06 106 PRO A O 1
ATOM 803 N N . TYR A 1 107 ? 15.920 -3.580 -24.706 1.00 83.31 107 TYR A N 1
ATOM 804 C CA . TYR A 1 107 ? 16.154 -4.978 -24.347 1.00 83.31 107 TYR A CA 1
ATOM 805 C C . TYR A 1 107 ? 14.875 -5.829 -24.343 1.00 83.31 107 TYR A C 1
ATOM 807 O O . TYR A 1 107 ? 14.947 -7.041 -24.168 1.00 83.31 107 TYR A O 1
ATOM 815 N N . GLY A 1 108 ? 13.703 -5.215 -24.528 1.00 87.06 108 GLY A N 1
ATOM 816 C CA . GLY A 1 108 ? 12.416 -5.906 -24.509 1.00 87.06 108 GLY A CA 1
ATOM 817 C C . GLY A 1 108 ? 11.327 -5.124 -23.784 1.00 87.06 108 GLY A C 1
ATOM 818 O O . GLY A 1 108 ? 11.435 -3.914 -23.565 1.00 87.06 108 GLY A O 1
ATOM 819 N N . THR A 1 109 ? 10.255 -5.828 -23.425 1.00 91.81 109 THR A N 1
ATOM 820 C CA . THR A 1 109 ? 9.114 -5.257 -22.700 1.00 91.81 109 THR A CA 1
ATOM 821 C C . THR A 1 109 ? 9.147 -5.706 -21.246 1.00 91.81 109 THR A C 1
ATOM 823 O O . THR A 1 109 ? 9.109 -6.900 -20.966 1.00 91.81 109 THR A O 1
ATOM 826 N N . GLU A 1 110 ? 9.172 -4.745 -20.328 1.00 93.44 110 GLU A N 1
ATOM 827 C CA . GLU A 1 110 ? 9.130 -4.973 -18.886 1.00 93.44 110 GLU A CA 1
ATOM 828 C C . GLU A 1 110 ? 7.757 -4.575 -18.348 1.00 93.44 110 GLU A C 1
ATOM 830 O O . GLU A 1 110 ? 7.339 -3.423 -18.474 1.00 93.44 110 GLU A O 1
ATOM 835 N N . LYS A 1 111 ? 7.042 -5.523 -17.741 1.00 95.88 111 LYS A N 1
ATOM 836 C CA . LYS A 1 111 ? 5.713 -5.294 -17.166 1.00 95.88 111 LYS A CA 1
ATOM 837 C C . LYS A 1 111 ? 5.745 -5.522 -15.663 1.00 95.88 111 LYS A C 1
ATOM 839 O O . LYS A 1 111 ? 6.113 -6.599 -15.199 1.00 95.88 111 LYS A O 1
ATOM 844 N N . PHE A 1 112 ? 5.276 -4.535 -14.911 1.00 96.56 112 PHE A N 1
ATOM 845 C CA . PHE A 1 112 ? 5.189 -4.594 -13.457 1.00 96.56 112 PHE A CA 1
ATOM 846 C C . PHE A 1 112 ? 3.740 -4.467 -13.018 1.00 96.56 112 PHE A C 1
ATOM 848 O O . PHE A 1 112 ? 3.034 -3.561 -13.454 1.00 96.56 112 PHE A O 1
ATOM 855 N N . THR A 1 113 ? 3.309 -5.363 -12.134 1.00 97.25 113 THR A N 1
ATOM 856 C CA . THR A 1 113 ? 2.072 -5.211 -11.363 1.00 97.25 113 THR A CA 1
ATOM 857 C C . THR A 1 113 ? 2.479 -5.025 -9.916 1.00 97.25 113 THR A C 1
ATOM 859 O O . THR A 1 113 ? 2.983 -5.961 -9.306 1.00 97.25 113 THR A O 1
ATOM 862 N N . VAL A 1 114 ? 2.304 -3.818 -9.388 1.00 97.25 114 VAL A N 1
ATOM 863 C CA . VAL A 1 114 ? 2.670 -3.483 -8.008 1.00 97.25 114 VAL A CA 1
ATOM 864 C C . VAL A 1 114 ? 1.390 -3.292 -7.222 1.00 97.25 114 VAL A C 1
ATOM 866 O O . VAL A 1 114 ? 0.488 -2.588 -7.681 1.00 97.25 114 VAL A O 1
ATOM 869 N N . TYR A 1 115 ? 1.294 -3.907 -6.048 1.00 96.88 115 TYR A N 1
ATOM 870 C CA . TYR A 1 115 ? 0.149 -3.698 -5.178 1.00 96.88 115 TYR A CA 1
ATOM 871 C C . TYR A 1 115 ? 0.477 -3.831 -3.694 1.00 96.88 115 TYR A C 1
ATOM 873 O O . TYR A 1 115 ? 1.416 -4.508 -3.269 1.00 96.88 115 TYR A O 1
ATOM 881 N N . LEU A 1 116 ? -0.364 -3.178 -2.904 1.00 97.00 116 LEU A N 1
ATOM 882 C CA . LEU A 1 116 ? -0.591 -3.455 -1.500 1.00 97.00 116 LEU A CA 1
ATOM 883 C C . LEU A 1 116 ? -2.096 -3.639 -1.330 1.00 97.00 116 LEU A C 1
ATOM 885 O O . LEU A 1 116 ? -2.882 -2.767 -1.706 1.00 97.00 116 LEU A O 1
ATOM 889 N N . GLN A 1 117 ? -2.492 -4.773 -0.774 1.00 96.38 117 GLN A N 1
ATOM 890 C CA . GLN A 1 117 ? -3.873 -5.088 -0.458 1.00 96.38 117 GLN A CA 1
ATOM 891 C C . GLN A 1 117 ? -3.975 -5.437 1.019 1.00 96.38 117 GLN A C 1
ATOM 893 O O . GLN A 1 117 ? -3.120 -6.129 1.568 1.00 96.38 117 GLN A O 1
ATOM 898 N N . VAL A 1 118 ? -5.026 -4.948 1.664 1.00 95.56 118 VAL A N 1
ATOM 899 C CA . VAL A 1 118 ? -5.280 -5.167 3.083 1.00 95.56 118 VAL A CA 1
ATOM 900 C C . VAL A 1 118 ? -6.744 -5.541 3.269 1.00 95.56 118 VAL A C 1
ATOM 902 O O . VAL A 1 118 ? -7.635 -4.900 2.709 1.00 95.56 118 VAL A O 1
ATOM 905 N N . LYS A 1 119 ? -6.997 -6.583 4.060 1.00 95.81 119 LYS A N 1
ATOM 906 C CA . LYS A 1 119 ? -8.332 -7.120 4.326 1.00 95.81 119 LYS A CA 1
ATOM 907 C C . LYS A 1 119 ? -8.534 -7.310 5.825 1.00 95.81 119 LYS A C 1
ATOM 909 O O . LYS A 1 119 ? -7.674 -7.856 6.510 1.00 95.81 119 LYS A O 1
ATOM 914 N N . ILE A 1 120 ? -9.689 -6.886 6.332 1.00 96.38 120 ILE A N 1
ATOM 915 C CA . ILE A 1 120 ? -10.107 -7.195 7.703 1.00 96.38 120 ILE A CA 1
ATOM 916 C C . ILE A 1 120 ? -10.694 -8.609 7.709 1.00 96.38 120 ILE A C 1
ATOM 918 O O . ILE A 1 120 ? -11.640 -8.891 6.976 1.00 96.38 120 ILE A O 1
ATOM 922 N N . LEU A 1 121 ? -10.111 -9.485 8.522 1.00 96.44 121 LEU A N 1
ATOM 923 C CA . LEU A 1 121 ? -10.556 -10.861 8.737 1.00 96.44 121 LEU A CA 1
ATOM 924 C C . LEU A 1 121 ? -11.576 -10.954 9.872 1.00 96.44 121 LEU A C 1
ATOM 926 O O . LEU A 1 121 ? -12.581 -11.641 9.745 1.00 96.44 121 LEU A O 1
ATOM 930 N N . ASP A 1 122 ? -11.300 -10.263 10.977 1.00 95.94 122 ASP A N 1
ATOM 931 C CA . ASP A 1 122 ? -12.154 -10.215 12.165 1.00 95.94 122 ASP A CA 1
ATOM 932 C C . ASP A 1 122 ? -12.105 -8.812 12.769 1.00 95.94 122 ASP A C 1
ATOM 934 O O . ASP A 1 122 ? -11.092 -8.110 12.652 1.00 95.94 122 ASP A O 1
ATOM 938 N N . LYS A 1 123 ? -13.196 -8.416 13.422 1.00 96.06 123 LYS A N 1
ATOM 939 C CA . LYS A 1 123 ? -13.332 -7.131 14.106 1.00 96.06 123 LYS A CA 1
ATOM 940 C C . LYS A 1 123 ? -14.116 -7.318 15.391 1.00 96.06 123 LYS A C 1
ATOM 942 O O . LYS A 1 123 ? -15.238 -7.819 15.372 1.00 96.06 123 LYS A O 1
ATOM 947 N N . ARG A 1 124 ? -13.571 -6.799 16.485 1.00 95.31 124 ARG A N 1
ATOM 948 C CA . ARG A 1 124 ? -14.234 -6.747 17.787 1.00 95.31 124 ARG A CA 1
ATOM 949 C C . ARG A 1 124 ? -14.072 -5.367 18.390 1.00 95.31 124 ARG A C 1
ATOM 951 O O . ARG A 1 124 ? -13.032 -4.740 18.236 1.00 95.31 124 ARG A O 1
ATOM 958 N N . THR A 1 125 ? -15.091 -4.923 19.107 1.00 95.00 125 THR A N 1
ATOM 959 C CA . THR A 1 125 ? -15.065 -3.645 19.815 1.00 95.00 125 THR A CA 1
ATOM 960 C C . THR A 1 125 ? -15.431 -3.896 21.261 1.00 95.00 125 THR A C 1
ATOM 962 O O . THR A 1 125 ? -16.433 -4.554 21.539 1.00 95.00 125 THR A O 1
ATOM 965 N N . ARG A 1 126 ? -14.626 -3.376 22.183 1.00 94.25 126 ARG A N 1
ATOM 966 C CA . ARG A 1 126 ? -14.865 -3.469 23.626 1.00 94.25 126 ARG A CA 1
ATOM 967 C C . ARG A 1 126 ? -14.561 -2.145 24.311 1.00 94.25 126 ARG A C 1
ATOM 969 O O . ARG A 1 126 ? -13.760 -1.366 23.807 1.00 94.25 126 ARG A O 1
ATOM 976 N N . LEU A 1 127 ? -15.179 -1.911 25.461 1.00 94.00 127 LEU A N 1
ATOM 977 C CA . LEU A 1 127 ? -14.784 -0.834 26.363 1.00 94.00 127 LEU A CA 1
ATOM 978 C C . LEU A 1 127 ? -13.685 -1.366 27.290 1.00 94.00 127 LEU A C 1
ATOM 980 O O . LEU A 1 127 ? -13.853 -2.411 27.917 1.00 94.00 127 LEU A O 1
ATOM 984 N N . ASP A 1 128 ? -12.549 -0.685 27.343 1.00 92.12 128 ASP A N 1
ATOM 985 C CA . ASP A 1 128 ? -11.477 -0.991 28.283 1.00 92.12 128 ASP A CA 1
ATOM 986 C C . ASP A 1 128 ? -11.778 -0.299 29.616 1.00 92.12 128 ASP A C 1
ATOM 988 O O . ASP A 1 128 ? -11.727 0.925 29.721 1.00 92.12 128 ASP A O 1
ATOM 992 N N . SER A 1 129 ? -12.136 -1.086 30.632 1.00 89.50 129 SER A N 1
ATOM 993 C CA . SER A 1 129 ? -12.577 -0.579 31.936 1.00 89.50 129 SER A CA 1
ATOM 994 C C . SER A 1 129 ? -11.481 0.137 32.726 1.00 89.50 129 SER A C 1
ATOM 996 O O . SER A 1 129 ? -11.797 0.913 33.622 1.00 89.50 129 S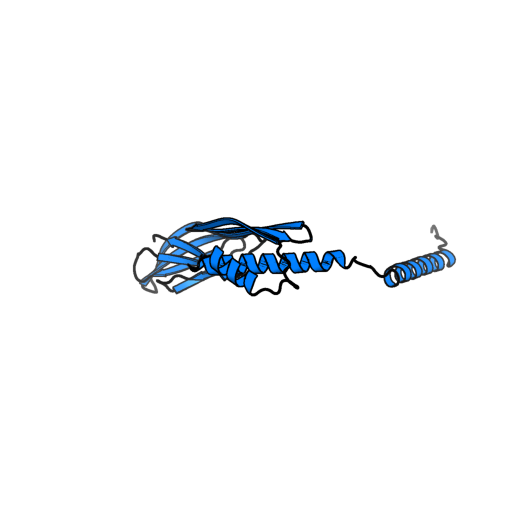ER A O 1
ATOM 998 N N . THR A 1 130 ? -10.204 -0.098 32.411 1.00 91.44 130 THR A N 1
ATOM 999 C CA . THR A 1 130 ? -9.075 0.556 33.083 1.00 91.44 130 THR A CA 1
ATOM 1000 C C . THR A 1 130 ? -8.830 1.951 32.523 1.00 91.44 130 THR A C 1
ATOM 1002 O O . THR A 1 130 ? -8.506 2.870 33.268 1.00 91.44 130 THR A O 1
ATOM 1005 N N . THR A 1 131 ? -8.970 2.115 31.209 1.00 88.25 131 THR A N 1
ATOM 1006 C CA . THR A 1 131 ? -8.670 3.383 30.522 1.00 88.25 131 THR A CA 1
ATOM 1007 C C . THR A 1 131 ? -9.909 4.206 30.177 1.00 88.25 131 THR A C 1
ATOM 1009 O O . THR A 1 131 ? -9.775 5.379 29.839 1.00 88.25 131 THR A O 1
ATOM 1012 N N . GLY A 1 132 ? -11.103 3.611 30.227 1.00 91.31 132 GLY A N 1
ATOM 1013 C CA . GLY A 1 132 ? -12.353 4.229 29.779 1.00 91.31 132 GLY A CA 1
ATOM 1014 C C . GLY A 1 132 ? -12.461 4.383 28.257 1.00 91.31 132 GLY A C 1
ATOM 1015 O O . GLY A 1 132 ? -13.402 5.009 27.779 1.00 91.31 132 GLY A O 1
ATOM 1016 N N . LEU A 1 133 ? -11.517 3.830 27.485 1.00 93.88 133 LEU A N 1
ATOM 1017 C CA . LEU A 1 133 ? -11.467 3.964 26.028 1.00 93.88 133 LEU A CA 1
ATOM 1018 C C . LEU A 1 133 ? -12.143 2.787 25.327 1.00 93.88 133 LEU A C 1
ATOM 1020 O O . LEU A 1 133 ? -12.041 1.635 25.750 1.00 93.88 133 LEU A O 1
ATOM 1024 N N . TYR A 1 134 ? -12.763 3.059 24.183 1.00 94.50 134 TYR A N 1
ATOM 1025 C CA . TYR A 1 134 ? -13.184 2.017 23.257 1.00 94.50 134 TYR A CA 1
ATOM 1026 C C . TYR A 1 134 ? -11.964 1.462 22.525 1.00 94.50 134 TYR A C 1
ATOM 1028 O O . TYR A 1 134 ? -11.200 2.205 21.913 1.00 94.50 134 TYR A O 1
ATOM 1036 N N . VAL A 1 135 ? -11.794 0.145 22.553 1.00 95.75 135 VAL A N 1
ATOM 1037 C CA . VAL A 1 135 ? -10.735 -0.567 21.839 1.00 95.75 135 VAL A CA 1
ATOM 1038 C C . VAL A 1 135 ? -11.368 -1.350 20.703 1.00 95.75 135 VAL A C 1
ATOM 1040 O O . VAL A 1 135 ? -12.165 -2.261 20.933 1.00 95.75 135 VAL A O 1
ATOM 1043 N N . VAL A 1 136 ? -11.006 -0.987 19.475 1.00 96.56 136 VAL A N 1
ATOM 1044 C CA . VAL A 1 136 ? -11.375 -1.719 18.262 1.00 96.56 136 VAL A CA 1
ATOM 1045 C C . VAL A 1 136 ? -10.205 -2.617 17.883 1.00 96.56 136 VAL A C 1
ATOM 1047 O O . VAL A 1 136 ? -9.154 -2.139 17.456 1.00 96.56 136 VAL A O 1
ATOM 1050 N N . GLU A 1 137 ? -10.382 -3.918 18.079 1.00 96.94 137 GLU A N 1
ATOM 1051 C CA . GLU A 1 137 ? -9.419 -4.967 17.761 1.00 96.94 137 GLU A CA 1
ATOM 1052 C C . GLU A 1 137 ? -9.733 -5.543 16.377 1.00 96.94 137 GLU A C 1
ATOM 1054 O O . GLU A 1 137 ? -10.860 -5.947 16.087 1.00 96.94 137 GLU A O 1
ATOM 1059 N N . LEU A 1 138 ? -8.726 -5.572 15.510 1.00 97.69 138 LEU A N 1
ATOM 1060 C CA . LEU A 1 138 ? -8.822 -5.991 14.120 1.00 97.69 138 LEU A CA 1
ATOM 1061 C C . LEU A 1 138 ? -7.782 -7.071 13.842 1.00 97.69 138 LEU A C 1
ATOM 1063 O O . LEU A 1 138 ? -6.594 -6.886 14.118 1.00 97.69 138 LEU A O 1
ATOM 1067 N N . ASN A 1 139 ? -8.216 -8.165 13.224 1.00 97.38 139 ASN A N 1
ATOM 1068 C CA . ASN A 1 139 ? -7.309 -9.106 12.577 1.00 97.38 139 ASN A CA 1
ATOM 1069 C C . ASN A 1 139 ? -7.209 -8.708 11.108 1.00 97.38 139 ASN A C 1
ATOM 1071 O O . ASN A 1 139 ? -8.209 -8.720 10.393 1.00 97.38 139 ASN A O 1
ATOM 1075 N N . VAL A 1 140 ? -6.017 -8.322 10.671 1.00 96.25 140 VAL A N 1
ATOM 1076 C CA . VAL A 1 140 ? -5.794 -7.706 9.367 1.00 96.25 140 VAL A CA 1
ATOM 1077 C C . VAL A 1 140 ? -4.801 -8.531 8.559 1.00 96.25 140 VAL A C 1
ATOM 1079 O O . VAL A 1 140 ? -3.639 -8.671 8.937 1.00 96.25 140 VAL A O 1
ATOM 1082 N N . GLU A 1 141 ? -5.254 -9.061 7.433 1.00 94.56 141 GLU A N 1
ATOM 1083 C CA . GLU A 1 141 ? -4.401 -9.697 6.434 1.00 94.56 141 GLU A CA 1
ATOM 1084 C C . GLU A 1 141 ? -3.850 -8.636 5.484 1.00 94.56 141 GLU A C 1
ATOM 1086 O O . GLU A 1 141 ? -4.561 -7.703 5.102 1.00 94.56 141 GLU A O 1
ATOM 1091 N N . ALA A 1 142 ? -2.591 -8.785 5.084 1.00 92.88 142 ALA A N 1
ATOM 1092 C CA . ALA A 1 142 ? -1.977 -7.908 4.106 1.00 92.88 142 ALA A CA 1
ATOM 1093 C C . ALA A 1 142 ? -1.170 -8.707 3.086 1.00 92.88 142 ALA A C 1
ATOM 1095 O O . ALA A 1 142 ? -0.425 -9.617 3.446 1.00 92.88 142 ALA A O 1
ATOM 1096 N N . SER A 1 143 ? -1.301 -8.335 1.818 1.00 92.62 143 SER A N 1
ATOM 1097 C CA . SER A 1 143 ? -0.629 -8.974 0.691 1.00 92.62 143 SER A CA 1
ATOM 1098 C C . SER A 1 143 ? -0.068 -7.935 -0.276 1.00 92.62 143 SER A C 1
ATOM 1100 O O . SER A 1 143 ? -0.548 -6.802 -0.367 1.00 92.62 143 SER A O 1
ATOM 1102 N N . CYS A 1 144 ? 0.986 -8.316 -0.990 1.00 93.19 144 CYS A N 1
ATOM 1103 C CA . CYS A 1 144 ? 1.657 -7.475 -1.971 1.00 93.19 144 CYS A CA 1
ATOM 1104 C C . CYS A 1 144 ? 2.235 -8.312 -3.113 1.00 93.19 144 CYS A C 1
ATOM 1106 O O . CYS A 1 144 ? 2.311 -9.532 -3.013 1.00 93.19 144 CYS A O 1
ATOM 1108 N N . ASP A 1 145 ? 2.688 -7.645 -4.172 1.00 91.31 145 ASP A N 1
ATOM 1109 C CA . ASP A 1 145 ? 3.336 -8.262 -5.340 1.00 91.31 145 ASP A CA 1
ATOM 1110 C C . ASP A 1 145 ? 4.667 -8.965 -5.030 1.00 91.31 145 ASP A C 1
ATOM 1112 O O . ASP A 1 145 ? 5.148 -9.759 -5.835 1.00 91.31 145 ASP A O 1
ATOM 1116 N N . GLN A 1 146 ? 5.253 -8.714 -3.857 1.00 85.25 146 GLN A N 1
ATOM 1117 C CA . GLN A 1 146 ? 6.373 -9.501 -3.352 1.00 85.25 146 GLN A CA 1
ATOM 1118 C C . GLN A 1 146 ? 5.878 -10.583 -2.392 1.00 85.25 146 GLN A C 1
ATOM 1120 O O . GLN A 1 146 ? 4.981 -10.338 -1.590 1.00 85.25 146 GLN A O 1
ATOM 1125 N N . TYR A 1 147 ? 6.519 -11.757 -2.442 1.00 68.94 147 TYR A N 1
ATOM 1126 C CA . TYR A 1 147 ? 6.141 -12.976 -1.708 1.00 68.94 147 TYR A CA 1
ATOM 1127 C C . TYR A 1 147 ? 5.898 -12.781 -0.203 1.00 68.94 147 TYR A C 1
ATOM 1129 O O . TYR A 1 147 ? 5.191 -13.579 0.408 1.00 68.94 147 TYR A O 1
ATOM 1137 N N . TYR A 1 148 ? 6.477 -11.742 0.407 1.00 63.16 148 TYR A N 1
ATOM 1138 C CA . TYR A 1 148 ? 6.199 -11.407 1.794 1.00 63.16 148 TYR A CA 1
ATOM 1139 C C . TYR A 1 148 ? 6.454 -9.927 2.098 1.00 63.16 148 TYR A C 1
ATOM 1141 O O . TYR A 1 148 ? 7.546 -9.425 1.794 1.00 63.16 148 TYR A O 1
ATOM 1149 N N . PRO A 1 149 ? 5.513 -9.213 2.741 1.00 66.44 149 PRO A N 1
ATOM 1150 C CA . PRO A 1 149 ? 5.759 -7.843 3.122 1.00 66.44 149 PRO A CA 1
ATOM 1151 C C . PRO A 1 149 ? 6.750 -7.752 4.287 1.00 66.44 149 PRO A C 1
ATOM 1153 O O . PRO A 1 149 ? 6.471 -8.210 5.392 1.00 66.44 149 PRO A O 1
ATOM 1156 N N . LYS A 1 150 ? 7.919 -7.131 4.070 1.00 75.69 150 LYS A N 1
ATOM 1157 C CA . LYS A 1 150 ? 8.997 -7.078 5.083 1.00 75.69 150 LYS A CA 1
ATOM 1158 C C . LYS A 1 150 ? 8.587 -6.355 6.372 1.00 75.69 150 LYS A C 1
ATOM 1160 O O . LYS A 1 150 ? 9.081 -6.691 7.444 1.00 75.69 150 LYS A O 1
ATOM 1165 N N . LYS A 1 151 ? 7.704 -5.356 6.278 1.00 86.88 151 LYS A N 1
ATOM 1166 C CA . LYS A 1 151 ? 7.111 -4.646 7.421 1.00 86.88 151 LYS A CA 1
ATOM 1167 C C . LYS A 1 151 ? 5.891 -3.849 6.967 1.00 86.88 151 LYS A C 1
ATOM 1169 O O . LYS A 1 151 ? 5.963 -3.184 5.934 1.00 86.88 151 LYS A O 1
ATOM 1174 N N . ILE A 1 152 ? 4.820 -3.871 7.759 1.00 93.56 152 ILE A N 1
ATOM 1175 C CA . ILE A 1 152 ? 3.653 -3.000 7.582 1.00 93.56 152 ILE A CA 1
ATOM 1176 C C . ILE A 1 152 ? 3.432 -2.206 8.862 1.00 93.56 152 ILE A C 1
ATOM 1178 O O . ILE A 1 152 ? 3.435 -2.754 9.965 1.00 93.56 152 ILE A O 1
ATOM 1182 N N . HIS A 1 153 ? 3.285 -0.901 8.694 1.00 96.00 153 HIS A N 1
ATOM 1183 C CA . HIS A 1 153 ? 2.978 0.055 9.737 1.00 96.00 153 HIS A CA 1
ATOM 1184 C C . HIS A 1 153 ? 1.489 0.395 9.695 1.00 96.00 153 HIS A C 1
ATOM 1186 O O . HIS A 1 153 ? 0.972 0.745 8.634 1.00 96.00 153 HIS A O 1
ATOM 1192 N N . PHE A 1 154 ? 0.820 0.321 10.844 1.00 97.38 154 PHE A N 1
ATOM 1193 C CA . PHE A 1 154 ? -0.588 0.683 10.979 1.00 97.38 154 PHE A CA 1
ATOM 1194 C C . PHE A 1 154 ? -0.740 1.934 11.834 1.00 97.38 154 PHE A C 1
ATOM 1196 O O . PHE A 1 154 ? -0.118 2.043 12.892 1.00 97.38 154 PHE A O 1
ATOM 1203 N N . TYR A 1 155 ? -1.603 2.847 11.397 1.00 97.12 155 TYR A N 1
ATOM 1204 C CA . TYR A 1 155 ? -1.970 4.030 12.167 1.00 97.12 155 TYR A CA 1
ATOM 1205 C C . TYR A 1 155 ? -3.392 4.496 11.840 1.00 97.12 155 TYR A C 1
ATOM 1207 O O . TYR A 1 155 ? -3.921 4.233 10.763 1.00 97.12 155 TYR A O 1
ATOM 1215 N N . SER A 1 156 ? -4.000 5.221 12.772 1.00 95.38 156 SER A N 1
ATOM 1216 C CA . SER A 1 156 ? -5.277 5.914 12.607 1.00 95.38 156 SER A CA 1
ATOM 1217 C C . SER A 1 156 ? -5.084 7.393 12.932 1.00 95.38 156 SER A C 1
ATOM 1219 O O . SER A 1 156 ? -4.253 7.739 13.771 1.00 95.38 156 SER A O 1
ATOM 1221 N N . SER A 1 157 ? -5.845 8.273 12.281 1.00 87.31 157 SER A N 1
ATOM 1222 C CA . SER A 1 157 ? -5.849 9.707 12.602 1.00 87.31 157 SER A CA 1
ATOM 1223 C C . SER A 1 157 ? -6.633 10.037 13.875 1.00 87.31 157 SER A C 1
ATOM 1225 O O . SER A 1 157 ? -6.447 11.108 14.442 1.00 87.31 157 SER A O 1
ATOM 1227 N N . THR A 1 158 ? -7.515 9.145 14.332 1.00 87.94 158 THR A N 1
ATOM 1228 C CA . THR A 1 158 ? -8.481 9.433 15.407 1.00 87.94 158 THR A CA 1
ATOM 1229 C C . THR A 1 158 ? -8.150 8.767 16.738 1.00 87.94 158 THR A C 1
ATOM 1231 O O . THR A 1 158 ? -8.927 8.895 17.683 1.00 87.94 158 THR A O 1
ATOM 1234 N N . GLY A 1 159 ? -7.052 8.016 16.821 1.00 86.94 159 GLY A N 1
ATOM 1235 C CA . GLY A 1 159 ? -6.758 7.216 18.001 1.00 86.94 159 GLY A CA 1
ATOM 1236 C C . GLY A 1 159 ? -5.362 6.616 18.010 1.00 86.94 159 GLY A C 1
ATOM 1237 O O . GLY A 1 159 ? -4.753 6.369 16.964 1.00 86.94 159 GLY A O 1
ATOM 1238 N N . LYS A 1 160 ? -4.868 6.332 19.219 1.00 93.38 160 LYS A N 1
ATOM 1239 C CA . LYS A 1 160 ? -3.630 5.570 19.399 1.00 93.38 160 LYS A CA 1
ATOM 1240 C C . LYS A 1 160 ? -3.809 4.209 18.731 1.00 93.38 160 LYS A C 1
ATOM 1242 O O . LYS A 1 160 ? -4.834 3.560 18.915 1.00 93.38 160 LYS A O 1
ATOM 1247 N N . THR A 1 161 ? -2.819 3.788 17.952 1.00 96.56 161 THR A N 1
ATOM 1248 C CA . THR A 1 161 ? -2.834 2.502 17.247 1.00 96.56 161 THR A CA 1
ATOM 1249 C C . THR A 1 161 ? -1.665 1.657 17.728 1.00 96.56 161 THR A C 1
ATOM 1251 O O . THR A 1 161 ? -0.530 2.131 17.769 1.00 96.56 161 THR A O 1
ATOM 1254 N N . SER A 1 162 ? -1.928 0.409 18.096 1.00 96.06 162 SER A N 1
ATOM 1255 C CA . SER A 1 162 ? -0.903 -0.602 18.345 1.00 96.06 162 SER A CA 1
ATOM 1256 C C . SER A 1 162 ? -1.115 -1.775 17.397 1.00 96.06 162 SER A C 1
ATOM 1258 O O . SER A 1 162 ? -2.236 -2.051 16.973 1.00 96.06 162 SER A O 1
ATOM 1260 N N . TYR A 1 163 ? -0.037 -2.448 17.006 1.00 96.06 163 TYR A N 1
ATOM 1261 C CA . TYR A 1 163 ? -0.134 -3.594 16.112 1.00 96.06 163 TYR A CA 1
ATOM 1262 C C . TYR A 1 163 ? 0.999 -4.585 16.351 1.00 96.06 163 TYR A C 1
ATOM 1264 O O . TYR A 1 163 ? 2.113 -4.204 16.713 1.00 96.06 163 TYR A O 1
ATOM 1272 N N . LYS A 1 164 ? 0.713 -5.870 16.136 1.00 95.31 164 LYS A N 1
ATOM 1273 C CA . LYS A 1 164 ? 1.701 -6.952 16.192 1.00 95.31 164 LYS A CA 1
ATOM 1274 C C . LYS A 1 164 ? 1.445 -7.994 15.113 1.00 95.31 164 LYS A C 1
ATOM 1276 O O . LYS A 1 164 ? 0.294 -8.302 14.805 1.00 95.31 164 LYS A O 1
ATOM 1281 N N . TRP A 1 165 ? 2.521 -8.543 14.563 1.00 92.56 165 TRP A N 1
ATOM 1282 C CA . TRP A 1 165 ? 2.456 -9.660 13.626 1.00 92.56 165 TRP A CA 1
ATOM 1283 C C . TRP A 1 165 ? 2.246 -10.980 14.376 1.00 92.56 165 TRP A C 1
ATOM 1285 O O . TRP A 1 165 ? 2.885 -11.204 15.403 1.00 92.56 165 TRP A O 1
ATOM 1295 N N . THR A 1 166 ? 1.359 -11.846 13.882 1.00 91.44 166 THR A N 1
ATOM 1296 C CA . THR A 1 166 ? 1.056 -13.149 14.505 1.00 91.44 166 THR A CA 1
ATOM 1297 C C . THR A 1 166 ? 1.685 -14.348 13.798 1.00 91.44 166 THR A C 1
ATOM 1299 O O . THR A 1 166 ? 1.528 -15.464 14.275 1.00 91.44 166 THR A O 1
ATOM 1302 N N . GLY A 1 167 ? 2.359 -14.148 12.663 1.00 85.94 167 GLY A N 1
ATOM 1303 C CA . GLY A 1 167 ? 2.774 -15.231 11.760 1.00 85.94 167 GLY A CA 1
ATOM 1304 C C . GLY A 1 167 ? 1.851 -15.401 10.551 1.00 85.94 167 GLY A C 1
ATOM 1305 O O . GLY A 1 167 ? 2.300 -15.898 9.525 1.00 85.94 167 GLY A O 1
ATOM 1306 N N . GLN A 1 168 ? 0.595 -14.949 10.646 1.00 86.75 168 GLN A N 1
ATOM 1307 C CA . GLN A 1 168 ? -0.408 -15.075 9.576 1.00 86.75 168 GLN A CA 1
ATOM 1308 C C . GLN A 1 168 ? -1.137 -13.763 9.265 1.00 86.75 168 GLN A C 1
ATOM 1310 O O . GLN A 1 168 ? -1.471 -13.492 8.117 1.00 86.75 168 GLN A O 1
ATOM 1315 N N . TYR A 1 169 ? -1.385 -12.935 10.280 1.00 92.75 169 TYR A N 1
ATOM 1316 C CA . TYR A 1 169 ? -2.071 -11.652 10.143 1.00 92.75 169 TYR A CA 1
ATOM 1317 C C . TYR A 1 169 ? -1.534 -10.644 11.166 1.00 92.75 169 TYR A C 1
ATOM 1319 O O . TYR A 1 169 ? -0.806 -10.980 12.104 1.00 92.75 169 TYR A O 1
ATOM 1327 N N . TYR A 1 170 ? -1.901 -9.379 11.009 1.00 95.25 170 TYR A N 1
ATOM 1328 C CA . TYR A 1 170 ? -1.635 -8.340 11.995 1.00 95.25 170 TYR A CA 1
ATOM 1329 C C . TYR A 1 170 ? -2.807 -8.231 12.966 1.00 95.25 170 TYR A C 1
ATOM 1331 O O . TYR A 1 170 ? -3.948 -8.051 12.550 1.00 95.25 170 TYR A O 1
ATOM 1339 N N . LYS A 1 171 ? -2.529 -8.312 14.268 1.00 96.75 171 LYS A N 1
ATOM 1340 C CA . LYS A 1 171 ? -3.474 -7.884 15.307 1.00 96.75 171 LYS A CA 1
ATOM 1341 C C . LYS A 1 171 ? -3.283 -6.396 15.514 1.00 96.75 171 LYS A C 1
ATOM 1343 O O . LYS A 1 171 ? -2.226 -6.005 16.005 1.00 96.75 171 LYS A O 1
ATOM 1348 N N . VAL A 1 172 ? -4.268 -5.597 15.128 1.00 97.44 172 VAL A N 1
ATOM 1349 C CA . VAL A 1 172 ? -4.261 -4.136 15.243 1.00 97.44 172 VAL A CA 1
ATOM 1350 C C . VAL A 1 172 ? -5.297 -3.728 16.283 1.00 97.44 172 VAL A C 1
ATOM 1352 O O . VAL A 1 172 ? -6.436 -4.172 16.212 1.00 97.44 172 VAL A O 1
ATOM 1355 N N . ALA A 1 173 ? -4.920 -2.888 17.240 1.00 96.81 173 ALA A N 1
ATOM 1356 C CA . ALA A 1 173 ? -5.837 -2.299 18.206 1.00 96.81 173 ALA A CA 1
ATOM 1357 C C . ALA A 1 173 ? -5.836 -0.777 18.053 1.00 96.81 173 ALA A C 1
ATOM 1359 O O . ALA A 1 173 ? -4.777 -0.143 18.049 1.00 96.81 173 ALA A O 1
ATOM 1360 N N . VAL A 1 174 ? -7.027 -0.197 17.927 1.00 97.00 174 VAL A N 1
ATOM 1361 C CA . VAL A 1 174 ? -7.235 1.252 17.840 1.00 97.00 174 VAL A CA 1
ATOM 1362 C C . VAL A 1 174 ? -8.033 1.708 19.053 1.00 97.00 174 VAL A C 1
ATOM 1364 O O . VAL A 1 174 ? -9.128 1.208 19.301 1.00 97.00 174 VAL A O 1
ATOM 1367 N N . TYR A 1 175 ? -7.469 2.651 19.803 1.00 95.19 175 TYR A N 1
ATOM 1368 C CA . TYR A 1 175 ? -8.045 3.189 21.032 1.00 95.19 175 TYR A CA 1
ATOM 1369 C C . TYR A 1 175 ? -8.752 4.510 20.726 1.00 95.19 175 TYR A C 1
ATOM 1371 O O . TYR A 1 175 ? -8.127 5.445 20.219 1.00 95.19 175 TYR A O 1
ATOM 1379 N N . LEU A 1 176 ? -10.044 4.586 21.030 1.00 94.88 176 LEU A N 1
ATOM 1380 C CA . LEU A 1 176 ? -10.933 5.696 20.701 1.00 94.88 176 LEU A CA 1
ATOM 1381 C C . LEU A 1 176 ? -11.625 6.215 21.966 1.00 94.88 176 LEU A C 1
ATOM 1383 O O . LEU A 1 176 ? -12.040 5.436 22.817 1.00 94.88 176 LEU A O 1
ATOM 1387 N N . GLN A 1 177 ? -11.793 7.535 22.054 1.00 91.75 177 GLN A N 1
ATOM 1388 C CA . GLN A 1 177 ? -12.566 8.176 23.130 1.00 91.75 177 GLN A CA 1
ATOM 1389 C C . GLN A 1 177 ? -14.068 7.874 23.015 1.00 91.75 177 GLN A C 1
ATOM 1391 O O . GLN A 1 177 ? -14.769 7.719 24.004 1.00 91.75 177 GLN A O 1
ATOM 1396 N N . GLU A 1 178 ? -14.557 7.747 21.783 1.00 90.25 178 GLU A N 1
ATOM 1397 C CA . GLU A 1 178 ? -15.968 7.542 21.472 1.00 90.25 178 GLU A CA 1
ATOM 1398 C C . GLU A 1 178 ? -16.114 6.485 20.382 1.00 90.25 178 GLU A C 1
ATOM 1400 O O . GLU A 1 178 ? -15.230 6.308 19.534 1.00 90.25 178 GLU A O 1
ATOM 1405 N N . LYS A 1 179 ? -17.267 5.815 20.360 1.00 88.88 179 LYS A N 1
ATOM 1406 C CA . LYS A 1 179 ? -17.598 4.806 19.355 1.00 88.88 179 LYS A CA 1
ATOM 1407 C C . LYS A 1 179 ? -17.957 5.459 18.011 1.00 88.88 179 LYS A C 1
ATOM 1409 O O . LYS A 1 179 ? -19.124 5.534 17.637 1.00 88.88 179 LYS A O 1
ATOM 1414 N N . LYS A 1 180 ? -16.946 5.929 17.273 1.00 90.19 180 LYS A N 1
ATOM 1415 C CA . LYS A 1 180 ? -17.103 6.594 15.968 1.00 90.19 180 LYS A CA 1
ATOM 1416 C C . LYS A 1 180 ? -16.312 5.932 14.846 1.00 90.19 180 LYS A C 1
ATOM 1418 O O . LYS A 1 180 ? -15.265 5.329 15.078 1.00 90.19 180 LYS A O 1
ATOM 1423 N N . LYS A 1 181 ? -16.810 6.083 13.614 1.00 94.12 181 LYS A N 1
ATOM 1424 C CA . LYS A 1 181 ? -16.117 5.633 12.400 1.00 94.12 181 LYS A CA 1
ATOM 1425 C C . LYS A 1 181 ? -14.713 6.234 12.333 1.00 94.12 181 LYS A C 1
ATOM 1427 O O . LYS A 1 181 ? -14.522 7.400 12.678 1.00 94.12 181 LYS A O 1
ATOM 1432 N N . PHE A 1 182 ? -13.751 5.450 11.865 1.00 94.62 182 PHE A N 1
ATOM 1433 C CA . PHE A 1 182 ? -12.378 5.908 11.678 1.00 94.62 182 PHE A CA 1
ATOM 1434 C C . PHE A 1 182 ? -11.731 5.279 10.448 1.00 94.62 182 PHE A C 1
ATOM 1436 O O . PHE A 1 182 ? -12.182 4.254 9.938 1.00 94.62 182 PHE A O 1
ATOM 1443 N N . THR A 1 183 ? -10.639 5.886 9.992 1.00 96.19 183 THR A N 1
ATOM 1444 C CA . THR A 1 183 ? -9.827 5.359 8.896 1.00 96.19 183 THR A CA 1
ATOM 1445 C C . THR A 1 183 ? -8.568 4.719 9.459 1.00 96.19 183 THR A C 1
ATOM 1447 O O . THR A 1 183 ? -7.746 5.390 10.084 1.00 96.19 183 THR A O 1
ATOM 1450 N N . LEU A 1 184 ? -8.402 3.422 9.216 1.00 96.94 184 LEU A N 1
ATOM 1451 C CA . LEU A 1 184 ? -7.148 2.723 9.448 1.00 96.94 184 LEU A CA 1
ATOM 1452 C C . LEU A 1 184 ? -6.277 2.837 8.199 1.00 96.94 184 LEU A C 1
ATOM 1454 O O . LEU A 1 184 ? -6.682 2.426 7.112 1.00 96.94 184 LEU A O 1
ATOM 1458 N N . TYR A 1 185 ? -5.065 3.345 8.362 1.00 97.62 185 TYR A N 1
ATOM 1459 C CA . TYR A 1 185 ? -4.048 3.359 7.325 1.00 97.62 185 TYR A CA 1
ATOM 1460 C C . TYR A 1 185 ? -3.052 2.226 7.549 1.00 97.62 185 TYR A C 1
ATOM 1462 O O . TYR A 1 185 ? -2.627 1.965 8.675 1.00 97.62 185 TYR A O 1
ATOM 1470 N N . ALA A 1 186 ? -2.654 1.589 6.455 1.00 96.81 186 ALA A N 1
ATOM 1471 C CA . ALA A 1 186 ? -1.577 0.614 6.403 1.00 96.81 186 ALA A CA 1
ATOM 1472 C C . ALA A 1 186 ? -0.520 1.103 5.411 1.00 96.81 186 ALA A C 1
ATOM 1474 O O . ALA A 1 186 ? -0.859 1.500 4.295 1.00 96.81 186 ALA A O 1
ATOM 1475 N N . VAL A 1 187 ? 0.748 1.097 5.814 1.00 97.00 187 VAL A N 1
ATOM 1476 C CA . VAL A 1 187 ? 1.878 1.522 4.979 1.00 97.00 187 VAL A CA 1
ATOM 1477 C C . VAL A 1 187 ? 2.945 0.444 4.991 1.00 97.00 187 VAL A C 1
ATOM 1479 O O . VAL A 1 187 ? 3.394 0.029 6.058 1.00 97.00 187 VAL A O 1
ATOM 1482 N N . ASP A 1 188 ? 3.354 -0.015 3.816 1.00 95.12 188 ASP A N 1
ATOM 1483 C CA . ASP A 1 188 ? 4.431 -0.993 3.697 1.00 95.12 188 ASP A CA 1
ATOM 1484 C C . ASP A 1 188 ? 5.830 -0.337 3.694 1.00 95.12 188 ASP A C 1
ATOM 1486 O O . ASP A 1 188 ? 5.981 0.885 3.647 1.00 95.12 188 ASP A O 1
ATOM 1490 N N . TRP A 1 189 ? 6.886 -1.152 3.727 1.00 93.06 189 TRP A N 1
ATOM 1491 C CA . TRP A 1 189 ? 8.287 -0.697 3.685 1.00 93.06 189 TRP A CA 1
ATOM 1492 C C . TRP A 1 189 ? 8.669 0.046 2.395 1.00 93.06 189 TRP A C 1
ATOM 1494 O O . TRP A 1 189 ? 9.711 0.695 2.347 1.00 93.06 189 TRP A O 1
ATOM 1504 N N . ARG A 1 190 ? 7.840 -0.053 1.351 1.00 93.94 190 ARG A N 1
ATOM 1505 C CA . ARG A 1 190 ? 7.990 0.653 0.074 1.00 93.94 190 ARG A CA 1
ATOM 1506 C C . ARG A 1 190 ? 7.240 1.980 0.070 1.00 93.94 190 ARG A C 1
ATOM 1508 O O . ARG A 1 190 ? 7.182 2.648 -0.958 1.00 93.94 190 ARG A O 1
ATOM 1515 N N . ASN A 1 191 ? 6.675 2.368 1.213 1.00 95.44 191 ASN A N 1
ATOM 1516 C CA . ASN A 1 191 ? 5.852 3.549 1.387 1.00 95.44 191 ASN A CA 1
ATOM 1517 C C . ASN A 1 191 ? 4.531 3.512 0.604 1.00 95.44 191 ASN A C 1
ATOM 1519 O O . ASN A 1 191 ? 3.914 4.563 0.458 1.00 95.44 191 ASN A O 1
ATOM 1523 N N . ILE A 1 192 ? 4.039 2.369 0.129 1.00 96.75 192 ILE A N 1
ATOM 1524 C CA . ILE A 1 192 ? 2.697 2.291 -0.460 1.00 96.75 192 ILE A CA 1
ATOM 1525 C C . ILE A 1 192 ? 1.677 2.339 0.676 1.00 96.75 192 ILE A C 1
ATOM 1527 O O . ILE A 1 192 ? 1.798 1.600 1.651 1.00 96.75 192 ILE A O 1
ATOM 1531 N N . ARG A 1 193 ? 0.682 3.225 0.564 1.00 97.44 193 ARG A N 1
ATOM 1532 C CA . ARG A 1 193 ? -0.377 3.395 1.563 1.00 97.44 193 ARG A CA 1
ATOM 1533 C C . ARG A 1 193 ? -1.676 2.751 1.093 1.00 97.44 193 ARG A C 1
ATOM 1535 O O . ARG A 1 193 ? -2.053 2.868 -0.065 1.00 97.44 193 ARG A O 1
ATOM 1542 N N . VAL A 1 194 ? -2.401 2.124 2.003 1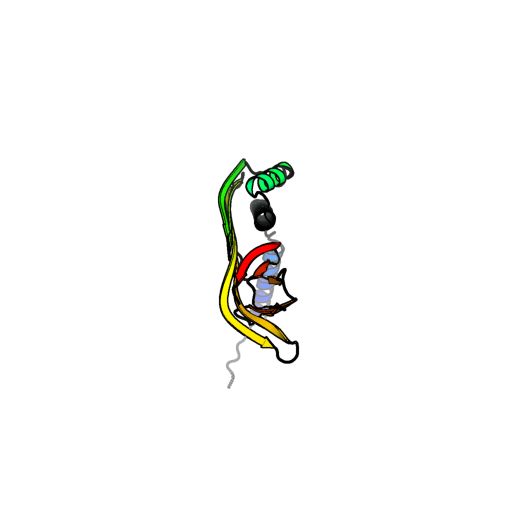.00 97.31 194 VAL A N 1
ATOM 1543 C CA . VAL A 1 194 ? -3.795 1.703 1.823 1.00 97.31 194 VAL A CA 1
ATOM 1544 C C . VAL A 1 194 ? -4.606 2.256 2.985 1.00 97.31 194 VAL A C 1
ATOM 1546 O O . VAL A 1 194 ? -4.076 2.433 4.082 1.00 97.31 194 VAL A O 1
ATOM 1549 N N . TYR A 1 195 ? -5.880 2.548 2.744 1.00 96.81 195 TYR A N 1
ATOM 1550 C CA . TYR A 1 195 ? -6.819 2.945 3.786 1.00 96.81 195 TYR A CA 1
ATOM 1551 C C . TYR A 1 195 ? -7.984 1.959 3.866 1.00 96.81 195 TYR A C 1
ATOM 1553 O O . TYR A 1 195 ? -8.396 1.379 2.860 1.00 96.81 195 TYR A O 1
ATOM 1561 N N . ILE A 1 196 ? -8.520 1.778 5.069 1.00 96.06 196 ILE A N 1
ATOM 1562 C CA . ILE A 1 196 ? -9.744 1.028 5.333 1.00 96.06 196 ILE A CA 1
ATOM 1563 C C . ILE A 1 196 ? -10.613 1.858 6.271 1.00 96.06 196 ILE A C 1
ATOM 1565 O O . ILE A 1 196 ? -10.171 2.240 7.353 1.00 96.06 196 ILE A O 1
ATOM 1569 N N . GLU A 1 197 ? -11.851 2.130 5.872 1.00 95.56 197 GLU A N 1
ATOM 1570 C CA . GLU A 1 197 ? -12.853 2.691 6.773 1.00 95.56 197 GLU A CA 1
ATOM 1571 C C . GLU A 1 197 ? -13.389 1.600 7.699 1.00 95.56 197 GLU A C 1
ATOM 1573 O O . GLU A 1 197 ? -13.798 0.524 7.252 1.00 95.56 197 GLU A O 1
ATOM 1578 N N . VAL A 1 198 ? -13.372 1.875 9.000 1.00 94.38 198 VAL A N 1
ATOM 1579 C CA . VAL A 1 198 ? -13.780 0.945 10.048 1.00 94.38 198 VAL A CA 1
ATOM 1580 C C . VAL A 1 198 ? -14.909 1.567 10.857 1.00 94.38 198 VAL A C 1
ATOM 1582 O O . VAL A 1 198 ? -14.778 2.651 11.425 1.00 94.38 198 VAL A O 1
ATOM 1585 N N . ASN A 1 199 ? -16.017 0.835 10.933 1.00 91.50 199 ASN A N 1
ATOM 1586 C CA . ASN A 1 199 ? -17.139 1.142 11.814 1.00 91.50 199 ASN A CA 1
ATOM 1587 C C . ASN A 1 199 ? -16.975 0.319 13.105 1.00 91.50 199 ASN A C 1
ATOM 1589 O O . ASN A 1 199 ? -16.951 -0.911 12.988 1.00 91.50 199 ASN A O 1
ATOM 1593 N N . PRO A 1 200 ? -16.834 0.938 14.289 1.00 82.12 200 PRO A N 1
ATOM 1594 C CA . PRO A 1 200 ? -16.690 0.223 15.560 1.00 82.12 200 PRO A CA 1
ATOM 1595 C C . PRO A 1 200 ? -17.930 -0.578 15.975 1.00 82.12 200 PRO A C 1
ATOM 1597 O O . PRO A 1 200 ? -19.055 -0.253 15.544 1.00 82.12 200 PRO A O 1
#

Secondary structure (DSSP, 8-state):
--------HHHHHHHHHHHHHHHHHHHHS-----GGGHHHHHHHHHHHHHHHHHHHHHTTT--HHHHHHHHHHHS-TTTS--SEEEEEEEEEETTEEEEEEEEEETTEEEEEEEEEEEEEEEEEEEE-TTT--EEEEEEEEEEESSSS-S-EEEEESSSEEEEEE-SSSEEEEEEESSS--EEEEEEETT--EEEEEE--